Protein AF-A0A067PTK9-F1 (afdb_monomer)

Solvent-accessible surface area (backbone atoms only — not comparable to full-atom values): 19139 Å² total; per-residue (Å²): 139,88,78,86,78,80,85,88,83,82,84,90,83,80,91,74,81,80,81,74,82,75,72,89,73,78,84,74,80,74,91,62,83,74,78,79,79,78,82,75,83,72,85,72,77,49,74,68,55,53,51,54,49,50,50,50,51,52,52,53,47,53,51,51,53,52,50,50,52,52,50,51,53,51,53,51,51,52,50,50,51,51,53,50,50,54,47,52,59,71,35,50,54,89,90,54,69,59,74,62,28,54,48,51,22,50,50,50,16,50,50,42,39,60,70,23,64,86,48,59,72,68,54,43,65,48,46,25,59,52,40,32,54,54,33,36,47,68,57,36,48,64,36,42,48,43,48,49,52,51,51,50,55,48,26,56,73,78,38,47,77,56,40,55,54,48,52,54,51,51,54,54,50,49,51,50,54,49,50,50,52,50,51,50,52,51,47,57,54,46,50,60,54,48,54,52,53,51,51,52,48,52,28,70,75,65,72,48,65,58,59,68,76,70,65,73,67,92,72,72,87,82,64,86,81,77,62,73,69,56,55,56,55,52,52,52,58,51,58,69,72,39,60,67,56,56,55,47,53,54,48,52,53,51,51,54,51,50,50,54,48,50,54,49,52,52,52,52,49,53,50,49,54,52,48,53,52,51,48,49,53,50,48,54,53,50,50,53,55,50,53,50,52,50,49,54,51,49,55,51,52,51,52,52,54,52,53,50,50,52,52,53,52,52,53,54,50,53,52,52,51,51,54,54,53,52,58,63,71,76,110

Radius of gyration: 46.94 Å; Cα contacts (8 Å, |Δi|>4): 66; chains: 1; bounding box: 115×67×124 Å

Sequence (331 aa):
MNRLRMPRTVLAASALALASTHEPAKEKLLIYPLPEAQILVVDEPSELEKQIGDVRRKVTGAYLDAHASVQGVVSRWIGVEHAVESRIKSLLDPTEEITPGLLYTTIATLSTSIVTRSRGLPTRLILPPTAFLVSLSYFLPKTSSNVSDYYEELEDRFAPTFGEKRRIGVAHSAMAVDRVKDSLAGAREGFGKGVGNGVDWVQGLTGLKIREALGWSEGVLHQTEIRTKEVGSAVGKLLEKDENLAKAFARDVKRETVERLKVGKEDIRKMLQTDESLVAELVEGVGKETVERVKVGKEEVVKLAETDKELVGKNAEEFKETTKAEAKKLV

Mean predicted aligned error: 21.73 Å

Organism: NCBI:txid933084

InterPro domains:
  IPR019166 MICOS complex subunit MIC26/MIC27 [PF09769] (45-160)
  IPR033181 MICOS subunit Mic26, fungi [PTHR28268] (25-211)

Nearest PDB structures (foldseek):
  3g6b-assembly1_B  TM=2.378E-01  e=6.375E+00  Thermotoga maritima

Foldseek 3Di:
DDDDDDDDDDDDDDPPPPPPPDDDDDDDPDPDDDDPPPPDPDPDDDPVRVVVVVVVCVVVVVVVVVVVVVVVVVVVVVVVVVVVVVVLVVLADPVAPCPVLVVQLVVQLVVLLVVCVPPDPVSNVPRSVVSSLVSCCVRPVSSNVSVVVVVLVVCVVPPVVVSVVVVVVVVVVVVVVVVVVVVVVVVVVVVVVVVVVVLVVCCVVVVDPVCVVVVVPDDPPPPPPPPPVPVVVVVVVVCVPCVPVVVVVVVVVVVVVVVVVVVVVVVVVVVVVVVVVVVVV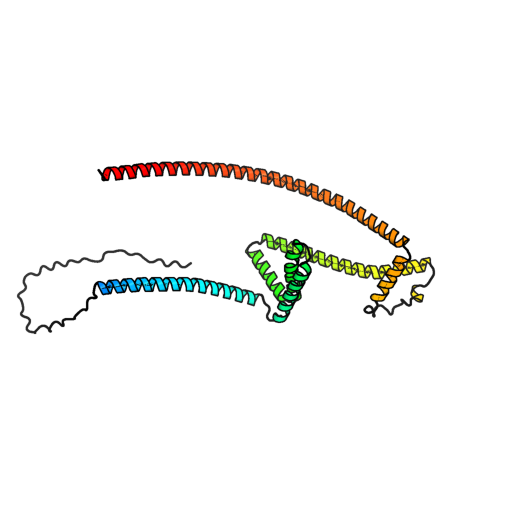VCVVVVVVVVVVVVVVVVVVVVVVVVVVVVVVVVVVVVVVVVVVVVVVVD

Secondary structure (DSSP, 8-state):
------------------------------SSPPPP-------PPPHHHHHHHHHHHHHHHHHHHHHHHHHHHHHHHHHHHHHHHHHHHHHS-TTS-HHHHHHHHHHHHHHHHHHHTTS-HHHHHHHHHHHHHHHHHHH-HHHHHHHHHHHHHHHHHH-HHHHHHHHHHHHHHHHHHHHHHHHHHHHHHHHHHHHHHHHHHHHHHH---HHHHTT-SSSTTS-TTS-HHHHHHHHHHHHTT-HHHHHHHHHHHHHHHHHHHHHHHHHHHHHHHHHHHHHHHHHHHHHHHHHHHHHHHHHHHHHHHHHHHHHHHHHHHHHHHHHHHHHHH--

Structure (mmCIF, N/CA/C/O backbone):
data_AF-A0A067PTK9-F1
#
_entry.id   AF-A0A067PTK9-F1
#
loop_
_atom_site.group_PDB
_atom_site.id
_atom_site.type_symbol
_atom_site.label_atom_id
_atom_site.label_alt_id
_atom_site.label_comp_id
_atom_site.label_asym_id
_atom_site.label_entity_id
_atom_site.label_seq_id
_atom_site.pdbx_PDB_ins_code
_atom_site.Cartn_x
_atom_site.Cartn_y
_atom_site.Cartn_z
_atom_site.occupancy
_atom_site.B_iso_or_equiv
_atom_site.auth_seq_id
_atom_site.auth_comp_id
_atom_site.auth_asym_id
_atom_site.auth_atom_id
_atom_site.pdbx_PDB_model_num
ATOM 1 N N . MET A 1 1 ? -27.835 -12.778 10.330 1.00 38.59 1 MET A N 1
ATOM 2 C CA . MET A 1 1 ? -28.873 -11.977 11.023 1.00 38.59 1 MET A CA 1
ATOM 3 C C . MET A 1 1 ? -29.834 -12.929 11.728 1.00 38.59 1 MET A C 1
ATOM 5 O O . MET A 1 1 ? -30.826 -13.321 11.135 1.00 38.59 1 MET A O 1
ATOM 9 N N . ASN A 1 2 ? -29.535 -13.325 12.969 1.00 37.12 2 ASN A N 1
ATOM 10 C CA . ASN A 1 2 ? -30.422 -14.165 13.783 1.00 37.12 2 ASN A CA 1
ATOM 11 C C . ASN A 1 2 ? -31.151 -13.268 14.787 1.00 37.12 2 ASN A C 1
ATOM 13 O O . ASN A 1 2 ? -30.538 -12.754 15.719 1.00 37.12 2 ASN A O 1
ATOM 17 N N . ARG A 1 3 ? -32.448 -13.035 14.565 1.00 44.38 3 ARG A N 1
ATOM 18 C CA . ARG A 1 3 ? -33.330 -12.338 15.509 1.00 44.38 3 ARG A CA 1
ATOM 19 C C . ARG A 1 3 ? -34.074 -13.391 16.331 1.00 44.38 3 ARG A C 1
ATOM 21 O O . ARG A 1 3 ? -34.996 -14.018 15.817 1.00 44.38 3 ARG A O 1
ATOM 28 N N . LEU A 1 4 ? -33.679 -13.574 17.592 1.00 49.84 4 LEU A N 1
ATOM 29 C CA . LEU A 1 4 ? -34.479 -14.315 18.569 1.00 49.84 4 LEU A CA 1
ATOM 30 C C . LEU A 1 4 ? -35.772 -13.529 18.839 1.00 49.84 4 LEU A C 1
ATOM 32 O O . LEU A 1 4 ? -35.745 -12.431 19.393 1.00 49.84 4 LEU A O 1
ATOM 36 N N . ARG A 1 5 ? -36.907 -14.095 18.424 1.00 50.88 5 ARG A N 1
ATOM 37 C CA . ARG A 1 5 ? -38.245 -13.671 18.843 1.00 50.88 5 ARG A CA 1
ATOM 38 C C . ARG A 1 5 ? -38.575 -14.365 20.166 1.00 50.88 5 ARG A C 1
ATOM 40 O O . ARG A 1 5 ? -38.723 -15.580 20.199 1.00 50.88 5 ARG A O 1
ATOM 47 N N . MET A 1 6 ? -38.703 -13.585 21.235 1.00 58.88 6 MET A N 1
ATOM 48 C CA . MET A 1 6 ? -39.369 -13.997 22.475 1.00 58.88 6 MET A CA 1
ATOM 49 C C . MET A 1 6 ? -40.880 -14.153 22.224 1.00 58.88 6 MET A C 1
ATOM 51 O O . MET A 1 6 ? -41.466 -13.253 21.611 1.00 58.88 6 MET A O 1
ATOM 55 N N . PRO A 1 7 ? -41.549 -15.204 22.727 1.00 56.94 7 PRO A N 1
ATOM 56 C CA . PRO A 1 7 ? -42.999 -15.210 22.836 1.00 56.94 7 PRO A CA 1
ATOM 57 C C . PRO A 1 7 ? -43.446 -14.491 24.115 1.00 56.94 7 PRO A C 1
ATOM 59 O O . PRO A 1 7 ? -43.101 -14.863 25.234 1.00 56.94 7 PRO A O 1
ATOM 62 N N . ARG A 1 8 ? -44.249 -13.443 23.919 1.00 49.06 8 ARG A N 1
ATOM 63 C CA . ARG A 1 8 ? -45.122 -12.854 24.934 1.00 49.06 8 ARG A CA 1
ATOM 64 C C . ARG A 1 8 ? -46.383 -13.710 25.014 1.00 49.06 8 ARG A C 1
ATOM 66 O O . ARG A 1 8 ? -47.187 -13.677 24.087 1.00 49.06 8 ARG A O 1
ATOM 73 N N . THR A 1 9 ? -46.582 -14.416 26.118 1.00 54.91 9 THR A N 1
ATOM 74 C CA . THR A 1 9 ? -47.906 -14.901 26.522 1.00 54.91 9 THR A CA 1
ATOM 75 C C . THR A 1 9 ? -48.220 -14.337 27.893 1.00 54.91 9 THR A C 1
ATOM 77 O O . THR A 1 9 ? -47.472 -14.496 28.854 1.00 54.91 9 THR A O 1
ATOM 80 N N . VAL A 1 10 ? -49.308 -13.583 27.903 1.00 47.53 10 VAL A N 1
ATOM 81 C CA . VAL A 1 10 ? -49.840 -12.757 28.973 1.00 47.53 10 VAL A CA 1
ATOM 82 C C . VAL A 1 10 ? -51.001 -13.522 29.612 1.00 47.53 10 VAL A C 1
ATOM 84 O O . VAL A 1 10 ? -51.875 -13.989 28.895 1.00 47.53 10 VAL A O 1
ATOM 87 N N . LEU A 1 11 ? -50.980 -13.557 30.947 1.00 44.72 11 LEU A N 1
ATOM 88 C CA . LEU A 1 11 ? -52.092 -13.637 31.905 1.00 44.72 11 LEU A CA 1
ATOM 89 C C . LEU A 1 11 ? -53.021 -14.864 31.989 1.00 44.72 11 LEU A C 1
ATOM 91 O O . LEU A 1 11 ? -53.483 -15.439 31.013 1.00 44.72 11 LEU A O 1
ATOM 95 N N . ALA A 1 12 ? -53.409 -15.057 33.256 1.00 43.88 12 ALA A N 1
ATOM 96 C CA . ALA A 1 12 ? -54.639 -15.651 33.769 1.00 43.88 12 ALA A CA 1
ATOM 97 C C . ALA A 1 12 ? -54.689 -17.183 33.871 1.00 43.88 12 ALA A C 1
ATOM 99 O O . ALA A 1 12 ? -55.272 -17.870 33.040 1.00 43.88 12 ALA A O 1
ATOM 100 N N . ALA A 1 13 ? -54.186 -17.697 34.997 1.00 39.47 13 ALA A N 1
ATOM 101 C CA . ALA A 1 13 ? -54.590 -18.993 35.526 1.00 39.47 13 ALA A CA 1
ATOM 102 C C . ALA A 1 13 ? -55.061 -18.844 36.986 1.00 39.47 13 ALA A C 1
ATOM 104 O O . ALA A 1 13 ? -54.282 -18.540 37.885 1.00 39.47 13 ALA A O 1
ATOM 105 N N . SER A 1 14 ? -56.370 -19.057 37.158 1.00 41.00 14 SER A N 1
ATOM 106 C CA . SER A 1 14 ? -57.063 -19.602 38.336 1.00 41.00 14 SER A CA 1
ATOM 107 C C . SER A 1 14 ? -56.934 -18.892 39.692 1.00 41.00 14 SER A C 1
ATOM 109 O O . SER A 1 14 ? -56.225 -19.347 40.586 1.00 41.00 14 SER A O 1
ATOM 111 N N . ALA A 1 15 ? -57.793 -17.892 39.908 1.00 42.25 15 ALA A N 1
ATOM 112 C CA . ALA A 1 15 ? -58.450 -17.718 41.202 1.00 42.25 15 ALA A CA 1
ATOM 113 C C . ALA A 1 15 ? -59.581 -18.760 41.306 1.00 42.25 15 ALA A C 1
ATOM 115 O O . ALA A 1 15 ? -60.692 -18.537 40.831 1.00 42.25 15 ALA A O 1
ATOM 116 N N . LEU A 1 16 ? -59.280 -19.929 41.874 1.00 43.25 16 LEU A N 1
ATOM 117 C CA . LEU A 1 16 ? -60.281 -20.920 42.272 1.00 43.25 16 LEU A CA 1
ATOM 118 C C . LEU A 1 16 ? -60.531 -20.733 43.769 1.00 43.25 16 LEU A C 1
ATOM 120 O O . LEU A 1 16 ? -59.882 -21.333 44.620 1.00 43.25 16 LEU A O 1
ATOM 124 N N . ALA A 1 17 ? -61.463 -19.832 44.071 1.00 42.31 17 ALA A N 1
ATOM 125 C CA . ALA A 1 17 ? -62.104 -19.754 45.369 1.00 42.31 17 ALA A CA 1
ATOM 126 C C . ALA A 1 17 ? -62.946 -21.026 45.557 1.00 42.31 17 ALA A C 1
ATOM 128 O O . ALA A 1 17 ? -64.097 -21.096 45.129 1.00 42.31 17 ALA A O 1
ATOM 129 N N . LEU A 1 18 ? -62.361 -22.056 46.169 1.00 45.28 18 LEU A N 1
ATOM 130 C CA . LEU A 1 18 ? -63.129 -23.149 46.752 1.00 45.28 18 LEU A CA 1
ATOM 131 C C . LEU A 1 18 ? -63.743 -22.630 48.051 1.00 45.28 18 LEU A C 1
ATOM 133 O O . LEU A 1 18 ? -63.149 -22.695 49.123 1.00 45.28 18 LEU A O 1
ATOM 137 N N . ALA A 1 19 ? -64.952 -22.087 47.927 1.00 41.41 19 ALA A N 1
ATOM 138 C CA . ALA A 1 19 ? -65.884 -21.964 49.031 1.00 41.41 19 ALA A CA 1
ATOM 139 C C . ALA A 1 19 ? -66.293 -23.381 49.467 1.00 41.41 19 ALA A C 1
ATOM 141 O O . ALA A 1 19 ? -67.302 -23.923 49.025 1.00 41.41 19 ALA A O 1
ATOM 142 N N . SER A 1 20 ? -65.479 -24.010 50.312 1.00 42.84 20 SER A N 1
ATOM 143 C CA . SER A 1 20 ? -65.913 -25.154 51.102 1.00 42.84 20 SER A CA 1
ATOM 144 C C . SER A 1 20 ? -66.744 -24.621 52.263 1.00 42.84 20 SER A C 1
ATOM 146 O O . SER A 1 20 ? -66.212 -24.174 53.279 1.00 42.84 20 SER A O 1
ATOM 148 N N . THR A 1 21 ? -68.061 -24.655 52.097 1.00 40.06 21 THR A N 1
ATOM 149 C CA . THR A 1 21 ? -69.021 -24.650 53.199 1.00 40.06 21 THR A CA 1
ATOM 150 C C . THR A 1 21 ? -68.717 -25.858 54.082 1.00 40.06 21 THR A C 1
ATOM 152 O O . THR A 1 21 ? -69.113 -26.981 53.771 1.00 40.06 21 THR A O 1
ATOM 155 N N . HIS A 1 22 ? -67.949 -25.648 55.148 1.00 42.22 22 HIS A N 1
ATOM 156 C CA . HIS A 1 22 ? -67.755 -26.656 56.176 1.00 42.22 22 HIS A CA 1
ATOM 157 C C . HIS A 1 22 ? -68.892 -26.502 57.190 1.00 42.22 22 HIS A C 1
ATOM 159 O O . HIS A 1 22 ? -68.880 -25.603 58.028 1.00 42.22 22 HIS A O 1
ATOM 165 N N . GLU A 1 23 ? -69.917 -27.345 57.059 1.00 40.66 23 GLU A N 1
ATOM 166 C CA . GLU A 1 23 ? -70.807 -27.656 58.178 1.00 40.66 23 GLU A CA 1
ATOM 167 C C . GLU A 1 23 ? -69.992 -28.247 59.347 1.00 40.66 23 GLU A C 1
ATOM 169 O O . GLU A 1 23 ? -68.973 -28.906 59.110 1.00 40.66 23 GLU A O 1
ATOM 174 N N . PRO A 1 24 ? -70.422 -28.039 60.606 1.00 47.03 24 PRO A N 1
ATOM 175 C CA . PRO A 1 24 ? -69.649 -28.392 61.791 1.00 47.03 24 PRO A CA 1
ATOM 176 C C . PRO A 1 24 ? -69.632 -29.912 62.001 1.00 47.03 24 PRO A C 1
ATOM 178 O O . PRO A 1 24 ? -70.470 -30.490 62.696 1.00 47.03 24 PRO A O 1
ATOM 181 N N . ALA A 1 25 ? -68.644 -30.581 61.412 1.00 49.91 25 ALA A N 1
ATOM 182 C CA . ALA A 1 25 ? -68.312 -31.951 61.763 1.00 49.91 25 ALA A CA 1
ATOM 183 C C . ALA A 1 25 ? -67.642 -31.953 63.147 1.00 49.91 25 ALA A C 1
ATOM 185 O O . ALA A 1 25 ? -66.566 -31.389 63.321 1.00 49.91 25 ALA A O 1
ATOM 186 N N . LYS A 1 26 ? -68.311 -32.575 64.126 1.00 50.47 26 LYS A N 1
ATOM 187 C CA . LYS A 1 26 ? -67.852 -32.807 65.507 1.00 50.47 26 LYS A CA 1
ATOM 188 C C . LYS A 1 26 ? -66.327 -32.946 65.615 1.00 50.47 26 LYS A C 1
ATOM 190 O O . LYS A 1 26 ? -65.755 -33.888 65.064 1.00 50.47 26 LYS A O 1
ATOM 195 N N . GLU A 1 27 ? -65.713 -32.052 66.387 1.00 59.03 27 GLU A N 1
ATOM 196 C CA . GLU A 1 27 ? -64.303 -32.085 66.776 1.00 59.03 27 GLU A CA 1
ATOM 197 C C . GLU A 1 27 ? -63.931 -33.462 67.347 1.00 59.03 27 GLU A C 1
ATOM 199 O O . GLU A 1 27 ? -64.264 -33.814 68.481 1.00 59.03 27 GLU A O 1
ATOM 204 N N . LYS A 1 28 ? -63.224 -34.272 66.554 1.00 58.25 28 LYS A N 1
ATOM 205 C CA . LYS A 1 28 ? -62.438 -35.382 67.092 1.00 58.25 28 LYS A CA 1
ATOM 206 C C . LYS A 1 28 ? -61.178 -34.780 67.701 1.00 58.25 28 LYS A C 1
ATOM 208 O O . LYS A 1 28 ? -60.309 -34.309 66.973 1.00 58.25 28 LYS A O 1
ATOM 213 N N . LEU A 1 29 ? -61.096 -34.814 69.029 1.00 64.69 29 LEU A N 1
ATOM 214 C CA . LEU A 1 29 ? -59.893 -34.473 69.784 1.00 64.69 29 LEU A CA 1
ATOM 215 C C . LEU A 1 29 ? -58.714 -35.301 69.247 1.00 64.69 29 LEU A C 1
ATOM 217 O O . LEU A 1 29 ? -58.766 -36.533 69.227 1.00 64.69 29 LEU A O 1
ATOM 221 N N . LEU A 1 30 ? -57.673 -34.623 68.769 1.00 68.12 30 LEU A N 1
ATOM 222 C CA . LEU A 1 30 ? -56.442 -35.260 68.311 1.00 68.12 30 LEU A CA 1
ATOM 223 C C . LEU A 1 30 ? -55.756 -35.909 69.529 1.00 68.12 30 LEU A C 1
ATOM 225 O O . LEU A 1 30 ? -55.422 -35.226 70.489 1.00 68.12 30 LEU A O 1
ATOM 229 N N . ILE A 1 31 ? -55.580 -37.237 69.505 1.00 64.75 31 ILE A N 1
ATOM 230 C CA . ILE A 1 31 ? -54.970 -38.027 70.601 1.00 64.75 31 ILE A CA 1
ATOM 231 C C . ILE A 1 31 ? -53.444 -37.828 70.660 1.00 64.75 31 ILE A C 1
ATOM 233 O O . ILE A 1 31 ? -52.813 -38.114 71.676 1.00 64.75 31 ILE A O 1
ATOM 237 N N . TYR A 1 32 ? -52.842 -37.324 69.584 1.00 74.44 32 TYR A N 1
ATOM 238 C CA . TYR A 1 32 ? -51.413 -37.055 69.531 1.00 74.44 32 TYR A CA 1
ATOM 239 C C . TYR A 1 32 ? -51.143 -35.570 69.762 1.00 74.44 32 TYR A C 1
ATOM 241 O O . TYR A 1 32 ? -51.801 -34.738 69.129 1.00 74.44 32 TYR A O 1
ATOM 249 N N . PRO A 1 33 ? -50.167 -35.224 70.620 1.00 67.25 33 PRO A N 1
ATOM 250 C CA . PRO A 1 33 ? -49.666 -33.863 70.668 1.00 67.25 33 PRO A CA 1
ATOM 251 C C . PRO A 1 33 ? -49.134 -33.505 69.277 1.00 67.25 33 PRO A C 1
ATOM 253 O O . PRO A 1 33 ? -48.381 -34.277 68.676 1.00 67.25 33 PRO A O 1
ATOM 256 N N . LEU A 1 34 ? -49.564 -32.361 68.740 1.00 72.94 34 LEU A N 1
ATOM 257 C CA . LEU A 1 34 ? -48.988 -31.847 67.502 1.00 72.94 34 LEU A CA 1
ATOM 258 C C . LEU A 1 34 ? -47.481 -31.630 67.721 1.00 72.94 34 LEU A C 1
ATOM 260 O O . LEU A 1 34 ? -47.105 -31.145 68.791 1.00 72.94 34 LEU A O 1
ATOM 264 N N . PRO A 1 35 ? -46.620 -31.977 66.745 1.00 75.12 35 PRO A N 1
ATOM 265 C CA . PRO A 1 35 ? -45.205 -31.636 66.807 1.00 75.12 35 PRO A CA 1
ATOM 266 C C . PRO A 1 35 ? -45.073 -30.136 67.073 1.00 75.12 35 PRO A C 1
ATOM 268 O O . PRO A 1 35 ? -45.740 -29.346 66.401 1.00 75.12 35 PRO A O 1
ATOM 271 N N . GLU A 1 36 ? -44.259 -29.750 68.058 1.00 70.94 36 GLU A N 1
ATOM 272 C CA . GLU A 1 36 ? -44.004 -28.340 68.357 1.00 70.94 36 GLU A CA 1
ATOM 273 C C . GLU A 1 36 ? -43.618 -27.626 67.060 1.00 70.94 36 GLU A C 1
ATOM 275 O O . GLU A 1 36 ? -42.701 -28.049 66.349 1.00 70.94 36 GLU A O 1
ATOM 280 N N . ALA A 1 37 ? -44.375 -26.584 66.711 1.00 68.56 37 ALA A N 1
ATOM 281 C CA . ALA A 1 37 ? -44.116 -25.805 65.516 1.00 68.56 37 ALA A CA 1
ATOM 282 C C . ALA A 1 37 ? -42.695 -25.240 65.622 1.00 68.56 37 ALA A C 1
ATOM 284 O O . ALA A 1 37 ? -42.429 -24.373 66.454 1.00 68.56 37 ALA A O 1
ATOM 285 N N . GLN A 1 38 ? -41.773 -25.756 64.807 1.00 65.12 38 GLN A N 1
ATOM 286 C CA . GLN A 1 38 ? -40.427 -25.208 64.710 1.00 65.12 38 GLN A CA 1
ATOM 287 C C . GLN A 1 38 ? -40.557 -23.776 64.193 1.00 65.12 38 GLN A C 1
ATOM 289 O O . GLN A 1 38 ? -40.907 -23.550 63.034 1.00 65.12 38 GLN A O 1
ATOM 294 N N . ILE A 1 39 ? -40.333 -22.807 65.080 1.00 63.66 39 ILE A N 1
ATOM 295 C CA . ILE A 1 3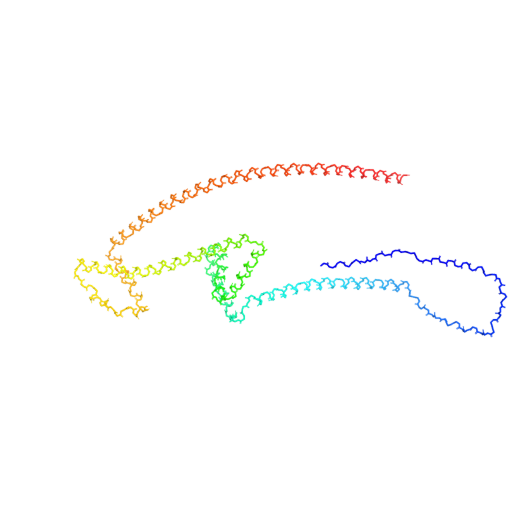9 ? -40.338 -21.386 64.744 1.00 63.66 39 ILE A CA 1
ATOM 296 C C . ILE A 1 39 ? -39.092 -21.139 63.896 1.00 63.66 39 ILE A C 1
ATOM 298 O O . ILE A 1 39 ? -37.983 -20.995 64.410 1.00 63.66 39 ILE A O 1
ATOM 302 N N . LEU A 1 40 ? -39.272 -21.158 62.579 1.00 74.25 40 LEU A N 1
ATOM 303 C CA . LEU A 1 40 ? -38.227 -20.833 61.623 1.00 74.25 40 LEU A CA 1
ATOM 304 C C . LEU A 1 40 ? -38.132 -19.307 61.574 1.00 74.25 40 LEU A C 1
ATOM 306 O O . LEU A 1 40 ? -38.996 -18.643 61.004 1.00 74.25 40 LEU A O 1
ATOM 310 N N . VAL A 1 41 ? -37.125 -18.754 62.251 1.00 74.50 41 VAL A N 1
ATOM 311 C CA . VAL A 1 41 ? -36.817 -17.322 62.199 1.00 74.50 41 VAL A CA 1
ATOM 312 C C . VAL A 1 41 ? -36.348 -17.022 60.781 1.00 74.50 41 VAL A C 1
ATOM 314 O O . VAL A 1 41 ? -35.232 -17.357 60.393 1.00 74.50 41 VAL A O 1
ATOM 317 N N . VAL A 1 42 ? -37.255 -16.478 59.977 1.00 74.00 42 VAL A N 1
ATOM 318 C CA . VAL A 1 42 ? -36.926 -15.939 58.663 1.00 74.00 42 VAL A CA 1
ATOM 319 C C . VAL A 1 42 ? -36.379 -14.545 58.916 1.00 74.00 42 VAL A C 1
ATOM 321 O O . VAL A 1 42 ? -37.135 -13.641 59.268 1.00 74.00 42 VAL A O 1
ATOM 324 N N . ASP A 1 43 ? -35.064 -14.387 58.780 1.00 77.44 43 ASP A N 1
ATOM 325 C CA . ASP A 1 43 ? -34.424 -13.075 58.785 1.00 77.44 43 ASP A CA 1
ATOM 326 C C . ASP A 1 43 ? -34.929 -12.299 57.562 1.00 77.44 43 ASP A C 1
ATOM 328 O O . ASP A 1 43 ? -34.445 -12.466 56.439 1.00 77.44 43 ASP A O 1
ATOM 332 N N . GLU A 1 44 ? -35.979 -11.497 57.753 1.00 79.50 44 GLU A N 1
ATOM 333 C CA . GLU A 1 44 ? -36.464 -10.609 56.708 1.00 79.50 44 GLU A CA 1
ATOM 334 C C . GLU A 1 44 ? -35.455 -9.471 56.521 1.00 79.50 44 GLU A C 1
ATOM 336 O O . GLU A 1 44 ? -35.139 -8.755 57.478 1.00 79.50 44 GLU A O 1
ATOM 341 N N . PRO A 1 45 ? -34.939 -9.272 55.297 1.00 75.25 45 PRO A N 1
ATOM 342 C CA . PRO A 1 45 ? -33.980 -8.216 55.046 1.00 75.25 45 PRO A CA 1
ATOM 343 C C . PRO A 1 45 ? -34.625 -6.861 55.320 1.00 75.25 45 PRO A C 1
ATOM 345 O O . PRO A 1 45 ? -35.712 -6.546 54.819 1.00 75.25 45 PRO A O 1
ATOM 348 N N . SER A 1 46 ? -33.906 -6.048 56.087 1.00 85.12 46 SER A N 1
ATOM 349 C CA . SER A 1 46 ? -34.266 -4.666 56.388 1.00 85.12 46 SER A CA 1
ATOM 350 C C . SER A 1 46 ? -34.490 -3.867 55.098 1.00 85.12 46 SER A C 1
ATOM 352 O O . SER A 1 46 ? -33.794 -4.053 54.098 1.00 85.12 46 SER A O 1
ATOM 354 N N . GLU A 1 47 ? -35.427 -2.916 55.114 1.00 86.88 47 GLU A N 1
ATOM 355 C CA . GLU A 1 47 ? -35.663 -2.006 53.982 1.00 86.88 47 GLU A CA 1
ATOM 356 C C . GLU A 1 47 ? -34.386 -1.257 53.560 1.00 86.88 47 GLU A C 1
ATOM 358 O O . GLU A 1 47 ? -34.158 -1.019 52.373 1.00 86.88 47 GLU A O 1
ATOM 363 N N . LEU A 1 48 ? -33.499 -0.957 54.515 1.00 87.56 48 LEU A N 1
ATOM 364 C CA . LEU A 1 48 ? -32.197 -0.350 54.237 1.00 87.56 48 LEU A CA 1
ATOM 365 C C . LEU A 1 48 ? -31.275 -1.310 53.470 1.00 87.56 48 LEU A C 1
ATOM 367 O O . LEU A 1 48 ? -30.569 -0.907 52.548 1.00 87.56 48 LEU A O 1
ATOM 371 N N . GLU A 1 49 ? -31.291 -2.589 53.833 1.00 89.12 49 GLU A N 1
ATOM 372 C CA . GLU A 1 49 ? -30.483 -3.622 53.190 1.00 89.12 49 GLU A CA 1
ATOM 373 C C . GLU A 1 49 ? -30.918 -3.839 51.736 1.00 89.12 49 GLU A C 1
ATOM 375 O O . GLU A 1 49 ? -30.072 -3.924 50.843 1.00 89.12 49 GLU A O 1
ATOM 380 N N . LYS A 1 50 ? -32.233 -3.816 51.473 1.00 90.75 50 LYS A N 1
ATOM 381 C CA . LYS A 1 50 ? -32.784 -3.854 50.109 1.00 90.75 50 LYS A CA 1
ATOM 382 C C . LYS A 1 50 ? -32.299 -2.661 49.283 1.00 90.75 50 LYS A C 1
ATOM 384 O O . LYS A 1 50 ? -31.801 -2.847 48.173 1.00 90.75 50 LYS A O 1
ATOM 389 N N . GLN A 1 51 ? -32.362 -1.452 49.845 1.00 92.62 51 GLN A N 1
ATOM 390 C CA . GLN A 1 51 ? -31.916 -0.232 49.164 1.00 92.62 51 GLN A CA 1
ATOM 391 C C . GLN A 1 51 ? -30.407 -0.238 48.877 1.00 92.62 51 GLN A C 1
ATOM 393 O O . GLN A 1 51 ? -29.994 0.082 47.761 1.00 92.62 51 GLN A O 1
ATOM 398 N N . ILE A 1 52 ? -29.576 -0.651 49.839 1.00 93.31 52 ILE A N 1
ATOM 399 C CA . ILE A 1 52 ? -28.124 -0.794 49.642 1.00 93.31 52 ILE A CA 1
ATOM 400 C C . ILE A 1 52 ? -27.833 -1.858 48.575 1.00 93.31 52 ILE A C 1
ATOM 402 O O . ILE A 1 52 ? -26.975 -1.653 47.712 1.00 93.31 52 ILE A O 1
ATOM 406 N N . GLY A 1 53 ? -28.572 -2.970 48.591 1.00 92.31 53 GLY A N 1
ATOM 407 C CA . GLY A 1 53 ? -28.489 -4.020 47.580 1.00 92.31 53 GLY A CA 1
ATOM 408 C C . GLY A 1 53 ? -28.796 -3.508 46.172 1.00 92.31 53 GLY A C 1
ATOM 409 O O . GLY A 1 53 ? -28.039 -3.784 45.238 1.00 92.31 53 GLY A O 1
ATOM 410 N N . ASP A 1 54 ? -29.851 -2.711 46.016 1.00 95.44 54 ASP A N 1
ATOM 411 C CA . ASP A 1 54 ? -30.247 -2.141 44.727 1.00 95.44 54 ASP A CA 1
ATOM 412 C C . ASP A 1 54 ? -29.255 -1.099 44.214 1.00 95.44 54 ASP A C 1
ATOM 414 O O . ASP A 1 54 ? -28.904 -1.110 43.029 1.00 95.44 54 ASP A O 1
ATOM 418 N N . VAL A 1 55 ? -28.746 -0.233 45.096 1.00 95.19 55 VAL A N 1
ATOM 419 C CA . VAL A 1 55 ? -27.694 0.729 44.742 1.00 95.19 55 VAL A CA 1
ATOM 420 C C . VAL A 1 55 ? -26.436 -0.008 44.298 1.00 95.19 55 VAL A C 1
ATOM 422 O O . VAL A 1 55 ? -25.909 0.279 43.223 1.00 95.19 55 VAL A O 1
ATOM 425 N N . ARG A 1 56 ? -25.987 -1.011 45.061 1.00 95.69 56 ARG A N 1
ATOM 426 C CA . ARG A 1 56 ? -24.815 -1.819 44.706 1.00 95.69 56 ARG A CA 1
ATOM 427 C C . ARG A 1 56 ? -24.992 -2.480 43.342 1.00 95.69 56 ARG A C 1
ATOM 429 O O . ARG A 1 56 ? -24.097 -2.379 42.512 1.00 95.69 56 ARG A O 1
ATOM 436 N N . ARG A 1 57 ? -26.144 -3.105 43.079 1.00 95.69 57 ARG A N 1
ATOM 437 C CA . ARG A 1 57 ? -26.435 -3.742 41.783 1.00 95.69 57 ARG A CA 1
ATOM 438 C C . ARG A 1 57 ? -26.418 -2.741 40.633 1.00 95.69 57 ARG A C 1
ATOM 440 O O . ARG A 1 57 ? -25.847 -3.054 39.597 1.00 95.69 57 ARG A O 1
ATOM 447 N N . LYS A 1 58 ? -26.989 -1.545 40.808 1.00 96.50 58 LYS A N 1
ATOM 448 C CA . LYS A 1 58 ? -26.970 -0.490 39.779 1.00 96.50 58 LYS A CA 1
ATOM 449 C C . LYS A 1 58 ? -25.556 0.013 39.502 1.00 96.50 58 LYS A C 1
ATOM 451 O O . LYS A 1 58 ? -25.190 0.155 38.343 1.00 96.50 58 LYS A O 1
ATOM 456 N N . VAL A 1 59 ? -24.756 0.239 40.545 1.00 96.19 59 VAL A N 1
ATOM 457 C CA . VAL A 1 59 ? -23.365 0.697 40.404 1.00 96.19 59 VAL A CA 1
ATOM 458 C C . VAL A 1 59 ? -22.498 -0.383 39.760 1.00 96.19 59 VAL A C 1
ATOM 460 O O . VAL A 1 59 ? -21.776 -0.102 38.808 1.00 96.19 59 VAL A O 1
ATOM 463 N N . THR A 1 60 ? -22.588 -1.629 40.233 1.00 96.31 60 THR A N 1
ATOM 464 C CA . THR A 1 60 ? -21.851 -2.753 39.642 1.00 96.31 60 THR A CA 1
ATOM 465 C C . THR A 1 60 ? -22.311 -3.024 38.211 1.00 96.31 60 THR A C 1
ATOM 467 O O . THR A 1 60 ? -21.466 -3.232 37.350 1.00 96.31 60 THR A O 1
ATOM 470 N N . GLY A 1 61 ? -23.615 -2.956 37.932 1.00 96.12 61 GLY A N 1
ATOM 471 C CA . GLY A 1 61 ? -24.164 -3.079 36.581 1.00 96.12 61 GLY A CA 1
ATOM 472 C C . GLY A 1 61 ? -23.614 -2.006 35.644 1.00 96.12 61 GLY A C 1
ATOM 473 O O . GLY A 1 61 ? -23.005 -2.339 34.637 1.00 96.12 61 GLY A O 1
ATOM 474 N N . ALA A 1 62 ? -23.702 -0.730 36.033 1.00 95.25 62 ALA A N 1
ATOM 475 C CA . ALA A 1 62 ? -23.175 0.379 35.238 1.00 95.25 62 ALA A CA 1
ATOM 476 C C . ALA A 1 62 ? -21.659 0.270 34.993 1.00 95.25 62 ALA A C 1
ATOM 478 O O . ALA A 1 62 ? -21.184 0.557 33.895 1.00 95.25 62 ALA A O 1
ATOM 479 N N . TYR A 1 63 ? -20.893 -0.172 35.995 1.00 97.00 63 TYR A N 1
ATOM 480 C CA . TYR A 1 63 ? -19.456 -0.408 35.850 1.00 97.00 63 TYR A CA 1
ATOM 481 C C . TYR A 1 63 ? -19.155 -1.545 34.863 1.00 97.00 63 TYR A C 1
ATOM 483 O O . TYR A 1 63 ? -18.302 -1.394 33.988 1.00 97.00 63 TYR A O 1
ATOM 491 N N . LEU A 1 64 ? -19.869 -2.669 34.977 1.00 96.69 64 LEU A N 1
ATOM 492 C CA . LEU A 1 64 ? -19.709 -3.808 34.076 1.00 96.69 64 LEU A CA 1
ATOM 493 C C . LEU A 1 64 ? -20.126 -3.462 32.642 1.00 96.69 64 LEU A C 1
ATOM 495 O O . LEU A 1 64 ? -19.423 -3.844 31.712 1.00 96.69 64 LEU A O 1
ATOM 499 N N . ASP A 1 65 ? -21.199 -2.693 32.455 1.00 96.06 65 ASP A N 1
ATOM 500 C CA . ASP A 1 65 ? -21.667 -2.244 31.139 1.00 96.06 65 ASP A CA 1
ATOM 501 C C . ASP A 1 65 ? -20.661 -1.295 30.470 1.00 96.06 65 ASP A C 1
ATOM 503 O O . ASP A 1 65 ? -20.374 -1.410 29.271 1.00 96.06 65 ASP A O 1
ATOM 507 N N . ALA A 1 66 ? -20.074 -0.377 31.245 1.00 95.56 66 ALA A N 1
ATOM 508 C CA . ALA A 1 66 ? -19.010 0.501 30.768 1.00 95.56 66 ALA A CA 1
ATOM 509 C C . ALA A 1 66 ? -17.763 -0.306 30.375 1.00 95.56 66 ALA A C 1
ATOM 511 O O . ALA A 1 66 ? -17.221 -0.120 29.282 1.00 95.56 66 ALA A O 1
ATOM 512 N N . HIS A 1 67 ? -17.347 -1.251 31.223 1.00 96.56 67 HIS A N 1
ATOM 513 C CA . HIS A 1 67 ? -16.226 -2.138 30.931 1.00 96.56 67 HIS A CA 1
ATOM 514 C C . HIS A 1 67 ? -16.487 -2.986 29.678 1.00 96.56 67 HIS A C 1
ATOM 516 O O . HIS A 1 67 ? -15.630 -3.070 28.800 1.00 96.56 67 HIS A O 1
ATOM 522 N N . ALA A 1 68 ? -17.686 -3.557 29.541 1.00 95.94 68 ALA A N 1
ATOM 523 C CA . ALA A 1 68 ? -18.086 -4.343 28.378 1.00 95.94 68 ALA A CA 1
ATOM 524 C C . ALA A 1 68 ? -18.103 -3.507 27.089 1.00 95.94 68 ALA A C 1
ATOM 526 O O . ALA A 1 68 ? -17.696 -3.995 26.036 1.00 95.94 68 ALA A O 1
ATOM 527 N N . SER A 1 69 ? -18.510 -2.237 27.165 1.00 95.38 69 SER A N 1
ATOM 528 C CA . SER A 1 69 ? -18.495 -1.319 26.021 1.00 95.38 69 SER A CA 1
ATOM 529 C C . SER A 1 69 ? -17.069 -1.022 25.551 1.00 95.38 69 SER A C 1
ATOM 531 O O . SER A 1 69 ? -16.781 -1.111 24.357 1.00 95.38 69 SER A O 1
ATOM 533 N N . VAL A 1 70 ? -16.155 -0.734 26.485 1.00 96.19 70 VAL A N 1
ATOM 534 C CA . VAL A 1 70 ? -14.732 -0.515 26.176 1.00 96.19 70 VAL A CA 1
ATOM 535 C C . VAL A 1 70 ? -14.106 -1.786 25.616 1.00 96.19 70 VAL A C 1
ATOM 537 O O . VAL A 1 70 ? -13.477 -1.749 24.559 1.00 96.19 70 VAL A O 1
ATOM 540 N N . GLN A 1 71 ? -14.333 -2.924 26.272 1.00 94.88 71 GLN A N 1
ATOM 541 C CA . GLN A 1 71 ? -13.831 -4.212 25.813 1.00 94.88 71 GLN A CA 1
ATOM 542 C C . GLN A 1 71 ? -14.375 -4.553 24.421 1.00 94.88 71 GLN A C 1
ATOM 544 O O . GLN A 1 71 ? -13.619 -5.022 23.581 1.00 94.88 71 GLN A O 1
ATOM 549 N N . GLY A 1 72 ? -15.636 -4.232 24.122 1.00 95.12 72 GLY A N 1
ATOM 550 C CA . GLY A 1 72 ? -16.221 -4.403 22.792 1.00 95.12 72 GLY A CA 1
ATOM 551 C C . GLY A 1 72 ? -15.544 -3.555 21.709 1.00 95.12 72 GLY A C 1
ATOM 552 O O . GLY A 1 72 ? -15.313 -4.047 20.602 1.00 95.12 72 GLY A O 1
ATOM 553 N N . VAL A 1 73 ? -15.182 -2.302 22.009 1.00 96.38 73 VAL A N 1
ATOM 554 C CA . VAL A 1 73 ? -14.421 -1.439 21.083 1.00 96.38 73 VAL A CA 1
ATOM 555 C C . VAL A 1 73 ? -13.010 -1.981 20.871 1.00 96.38 73 VAL A C 1
ATOM 557 O O . VAL A 1 73 ? -12.568 -2.095 19.729 1.00 96.38 73 VAL A O 1
ATOM 560 N N . VAL A 1 74 ? -12.329 -2.378 21.947 1.00 96.19 74 VAL A N 1
ATOM 561 C CA . VAL A 1 74 ? -10.984 -2.961 21.876 1.00 96.19 74 VAL A CA 1
ATOM 562 C C . VAL A 1 74 ? -11.004 -4.269 21.087 1.00 96.19 74 VAL A C 1
ATOM 564 O O . VAL A 1 74 ? -10.190 -4.451 20.191 1.00 96.19 74 VAL A O 1
ATOM 567 N N . SER A 1 75 ? -11.974 -5.152 21.325 1.00 95.25 75 SER A N 1
ATOM 568 C CA . SER A 1 75 ? -12.120 -6.396 20.563 1.00 95.25 75 SER A CA 1
ATOM 569 C C . SER A 1 75 ? -12.383 -6.145 19.077 1.00 95.25 75 SER A C 1
ATOM 571 O O . SER A 1 75 ? -11.852 -6.868 18.238 1.00 95.25 75 SER A O 1
ATOM 573 N N . ARG A 1 76 ? -13.155 -5.107 18.724 1.00 95.00 76 ARG A N 1
ATOM 574 C CA . ARG A 1 76 ? -13.327 -4.694 17.322 1.00 95.00 76 ARG A CA 1
ATOM 575 C C . ARG A 1 76 ? -12.018 -4.211 16.713 1.00 95.00 76 ARG A C 1
ATOM 577 O O . ARG A 1 76 ? -11.711 -4.596 15.591 1.00 95.00 76 ARG A O 1
ATOM 584 N N . TRP A 1 77 ? -11.259 -3.404 17.447 1.00 96.12 77 TRP A N 1
ATOM 585 C CA . TRP A 1 77 ? -9.964 -2.910 16.991 1.00 96.12 77 TRP A CA 1
ATOM 586 C C . TRP A 1 77 ? -8.965 -4.049 16.770 1.00 96.12 77 TRP A C 1
ATOM 588 O O . TRP A 1 77 ? -8.387 -4.149 15.694 1.00 96.12 77 TRP A O 1
ATOM 598 N N . ILE A 1 78 ? -8.855 -4.969 17.730 1.00 93.81 78 ILE A N 1
ATOM 599 C CA . ILE A 1 78 ? -8.018 -6.171 17.616 1.00 93.81 78 ILE A CA 1
ATOM 600 C C . ILE A 1 78 ? -8.456 -7.020 16.417 1.00 93.81 78 ILE A C 1
ATOM 602 O O . ILE A 1 78 ? -7.614 -7.542 15.692 1.00 93.81 78 ILE A O 1
ATOM 606 N N . GLY A 1 79 ? -9.764 -7.141 16.168 1.00 94.38 79 GLY A N 1
ATOM 607 C CA . GLY A 1 79 ? -10.282 -7.840 14.992 1.00 94.38 79 GLY A CA 1
ATOM 608 C C . GLY A 1 79 ? -9.865 -7.181 13.674 1.00 94.38 79 GLY A C 1
ATOM 609 O O . GLY A 1 79 ? -9.494 -7.882 12.735 1.00 94.38 79 GLY A O 1
ATOM 610 N N . VAL A 1 80 ? -9.880 -5.846 13.609 1.00 94.62 80 VAL A N 1
ATOM 611 C CA . VAL A 1 80 ? -9.370 -5.092 12.451 1.00 94.62 80 VAL A CA 1
ATOM 612 C C . VAL A 1 80 ? -7.867 -5.304 12.293 1.00 94.62 80 VAL A C 1
ATOM 614 O O . VAL A 1 80 ? -7.416 -5.568 11.184 1.00 94.62 80 VAL A O 1
ATOM 617 N N . GLU A 1 81 ? -7.100 -5.258 13.381 1.00 95.06 81 GLU A N 1
ATOM 618 C CA . GLU A 1 81 ? -5.656 -5.503 13.366 1.00 95.06 81 GLU A CA 1
ATOM 619 C C . GLU A 1 81 ? -5.326 -6.901 12.837 1.00 95.06 81 GLU A C 1
ATOM 621 O O . GLU A 1 81 ? -4.541 -7.021 11.904 1.00 95.06 81 GLU A O 1
ATOM 626 N N . HIS A 1 82 ? -5.997 -7.943 13.333 1.00 93.88 82 HIS A N 1
ATOM 627 C CA . HIS A 1 82 ? -5.797 -9.313 12.854 1.00 93.88 82 HIS A CA 1
ATOM 628 C C . HIS A 1 82 ? -6.206 -9.476 11.388 1.00 93.88 82 HIS A C 1
ATOM 630 O O . HIS A 1 82 ? -5.541 -10.189 10.636 1.00 93.88 82 HIS A O 1
ATOM 636 N N . ALA A 1 83 ? -7.286 -8.818 10.955 1.0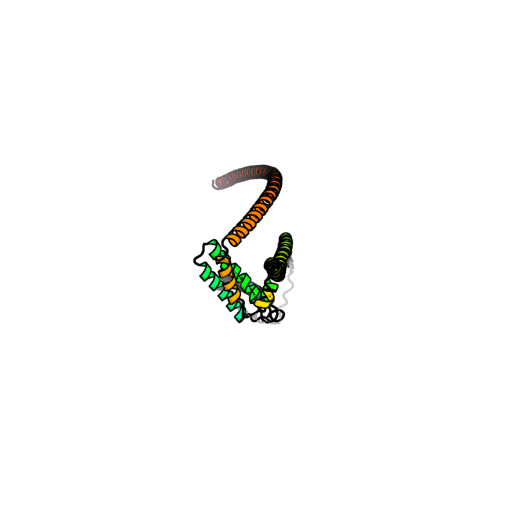0 90.81 83 ALA A N 1
ATOM 637 C CA . ALA A 1 83 ? -7.697 -8.837 9.556 1.00 90.81 83 ALA A CA 1
ATOM 638 C C . ALA A 1 83 ? -6.643 -8.173 8.657 1.00 90.81 83 ALA A C 1
ATOM 640 O O . ALA A 1 83 ? -6.306 -8.708 7.601 1.00 90.81 83 ALA A O 1
ATOM 641 N N . VAL A 1 84 ? -6.089 -7.039 9.092 1.00 90.69 84 VAL A N 1
ATOM 642 C CA . VAL A 1 84 ? -5.020 -6.329 8.382 1.00 90.69 84 VAL A CA 1
ATOM 643 C C . VAL A 1 84 ? -3.732 -7.147 8.382 1.00 90.69 84 VAL A C 1
ATOM 645 O O . VAL A 1 84 ? -3.137 -7.320 7.326 1.00 90.69 84 VAL A O 1
ATOM 648 N N . GLU A 1 85 ? -3.324 -7.710 9.516 1.00 91.31 85 GLU A N 1
ATOM 649 C CA . GLU A 1 85 ? -2.125 -8.540 9.635 1.00 91.31 85 GLU A CA 1
ATOM 650 C C . GLU A 1 85 ? -2.226 -9.783 8.750 1.00 91.31 85 GLU A C 1
ATOM 652 O O . GLU A 1 85 ? -1.317 -10.067 7.971 1.00 91.31 85 GLU A O 1
ATOM 657 N N . SER A 1 86 ? -3.356 -10.493 8.810 1.00 89.81 86 SER A N 1
ATOM 658 C CA . SER A 1 86 ? -3.616 -11.639 7.941 1.00 89.81 86 SER A CA 1
ATOM 659 C C . SER A 1 86 ? -3.575 -11.239 6.467 1.00 89.81 86 SER A C 1
ATOM 661 O O . SER A 1 86 ? -3.085 -12.015 5.647 1.00 89.81 86 SER A O 1
ATOM 663 N N . ARG A 1 87 ? -4.063 -10.042 6.115 1.00 87.88 87 ARG A N 1
ATOM 664 C CA . ARG A 1 87 ? -4.040 -9.553 4.732 1.00 87.88 87 ARG A CA 1
ATOM 665 C C . ARG A 1 87 ? -2.630 -9.180 4.287 1.00 87.88 87 ARG A C 1
ATOM 667 O O . ARG A 1 87 ? -2.212 -9.608 3.219 1.00 87.88 87 ARG A O 1
ATOM 674 N N . ILE A 1 88 ? -1.871 -8.462 5.110 1.00 86.81 88 ILE A N 1
ATOM 675 C CA . ILE A 1 88 ? -0.472 -8.111 4.828 1.00 86.81 88 ILE A CA 1
ATOM 676 C C . ILE A 1 88 ? 0.363 -9.383 4.669 1.00 86.81 88 ILE A C 1
ATOM 678 O O . ILE A 1 88 ? 1.088 -9.515 3.688 1.00 86.81 88 ILE A O 1
ATOM 682 N N . LYS A 1 89 ? 0.201 -10.357 5.571 1.00 85.94 89 LYS A N 1
ATOM 683 C CA . LYS A 1 89 ? 0.871 -11.661 5.477 1.00 85.94 89 LYS A CA 1
ATOM 684 C C . LYS A 1 89 ? 0.500 -12.431 4.214 1.00 85.94 89 LYS A C 1
ATOM 686 O O . LYS A 1 89 ? 1.341 -13.152 3.703 1.00 85.94 89 LYS A O 1
ATOM 691 N N . SER A 1 90 ? -0.727 -12.284 3.711 1.00 87.38 90 SER A N 1
ATOM 692 C CA . SER A 1 90 ? -1.126 -12.923 2.451 1.00 87.38 90 SER A CA 1
ATOM 693 C C . SER A 1 90 ? -0.552 -12.240 1.207 1.00 87.38 90 SER A C 1
ATOM 695 O O . SER A 1 90 ? -0.445 -12.878 0.168 1.00 87.38 90 SER A O 1
ATOM 697 N N . LEU A 1 91 ? -0.197 -10.953 1.300 1.00 86.56 91 LEU A N 1
ATOM 698 C CA . LEU A 1 91 ? 0.375 -10.190 0.187 1.00 86.56 91 LEU A CA 1
ATOM 699 C C . LEU A 1 91 ? 1.901 -10.333 0.111 1.00 86.56 91 LEU A C 1
ATOM 701 O O . LEU A 1 91 ? 2.463 -10.283 -0.982 1.00 86.56 91 LEU A O 1
ATOM 705 N N . LEU A 1 92 ? 2.571 -10.520 1.251 1.00 85.25 92 LEU A N 1
ATOM 706 C CA . LEU A 1 92 ? 4.012 -10.768 1.306 1.00 85.25 92 LEU A CA 1
ATOM 707 C C . LEU A 1 92 ? 4.334 -12.216 0.918 1.00 85.25 92 LEU A C 1
ATOM 709 O O . LEU A 1 92 ? 3.848 -13.156 1.544 1.00 85.25 92 LEU A O 1
ATOM 713 N N . ASP A 1 93 ? 5.215 -12.396 -0.067 1.00 83.50 93 ASP A N 1
ATOM 714 C CA . ASP A 1 93 ? 5.772 -13.712 -0.385 1.00 83.50 93 ASP A CA 1
ATOM 715 C C . ASP A 1 93 ? 6.941 -14.023 0.580 1.00 83.50 93 ASP A C 1
ATOM 717 O O . ASP A 1 93 ? 7.917 -13.268 0.612 1.00 83.50 93 ASP A O 1
ATOM 721 N N . PRO A 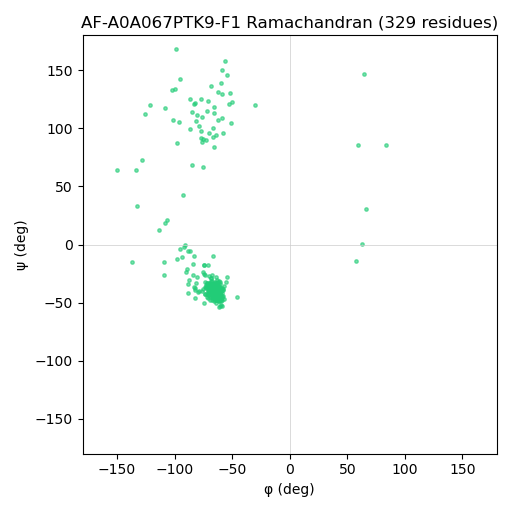1 94 ? 6.894 -15.122 1.363 1.00 79.12 94 PRO A N 1
ATOM 722 C CA . PRO A 1 94 ? 7.966 -15.488 2.295 1.00 79.12 94 PRO A CA 1
ATOM 723 C C . PRO A 1 94 ? 9.279 -15.889 1.606 1.00 79.12 94 PRO A C 1
ATOM 725 O O . PRO A 1 94 ? 10.291 -16.064 2.281 1.00 79.12 94 PRO A O 1
ATOM 728 N N . THR A 1 95 ? 9.274 -16.072 0.284 1.00 82.50 95 THR A N 1
ATOM 729 C CA . THR A 1 95 ? 10.474 -16.380 -0.503 1.00 82.50 95 THR A CA 1
ATOM 730 C C . THR A 1 95 ? 11.296 -15.141 -0.874 1.00 82.50 95 THR A C 1
ATOM 732 O O . THR A 1 95 ? 12.411 -15.297 -1.369 1.00 82.50 95 THR A O 1
ATOM 735 N N . GLU A 1 96 ? 10.782 -13.926 -0.641 1.00 84.75 96 GLU A N 1
ATOM 736 C CA . GLU A 1 96 ? 11.518 -12.673 -0.848 1.00 84.75 96 GLU A CA 1
ATOM 737 C C . GLU A 1 96 ? 12.172 -12.170 0.449 1.00 84.75 96 GLU A C 1
ATOM 739 O O . GLU A 1 96 ? 11.596 -12.229 1.537 1.00 84.75 96 GLU A O 1
ATOM 744 N N . GLU A 1 97 ? 13.380 -11.613 0.341 1.00 87.06 97 GLU A N 1
ATOM 745 C CA . GLU A 1 97 ? 14.078 -10.996 1.472 1.00 87.06 97 GLU A CA 1
ATOM 746 C C . GLU A 1 97 ? 13.482 -9.613 1.796 1.00 87.06 97 GLU A C 1
ATOM 748 O O . GLU A 1 97 ? 13.933 -8.568 1.320 1.00 87.06 97 GLU A O 1
ATOM 753 N N . ILE A 1 98 ? 12.453 -9.597 2.645 1.00 82.19 98 ILE A N 1
ATOM 754 C CA . ILE A 1 98 ? 11.721 -8.373 3.008 1.00 82.19 98 ILE A CA 1
ATOM 755 C C . ILE A 1 98 ? 12.608 -7.357 3.740 1.00 82.19 98 ILE A C 1
ATOM 757 O O . ILE A 1 98 ? 12.481 -6.150 3.531 1.00 82.19 98 ILE A O 1
ATOM 761 N N . THR A 1 99 ? 13.521 -7.826 4.592 1.00 87.44 99 THR A N 1
ATOM 762 C CA . THR A 1 99 ? 14.357 -6.971 5.446 1.00 87.44 99 THR A CA 1
ATOM 763 C C . THR A 1 99 ? 15.259 -6.027 4.641 1.00 87.44 99 THR A C 1
ATOM 765 O O . THR A 1 99 ? 15.180 -4.817 4.865 1.00 87.44 99 THR A O 1
ATOM 768 N N . PRO A 1 100 ? 16.084 -6.500 3.683 1.00 90.00 100 PRO A N 1
ATOM 769 C CA . PRO A 1 100 ? 16.848 -5.600 2.823 1.00 90.00 100 PRO A CA 1
ATOM 770 C C . PRO A 1 100 ? 15.963 -4.867 1.807 1.00 90.00 100 PRO A C 1
ATOM 772 O O . PRO A 1 100 ? 16.189 -3.682 1.567 1.00 90.00 100 PRO A O 1
ATOM 775 N N . GLY A 1 101 ? 14.924 -5.508 1.253 1.00 89.00 101 GLY A N 1
ATOM 776 C CA . GLY A 1 101 ? 14.040 -4.882 0.263 1.00 89.00 101 GLY A CA 1
ATOM 777 C C . GLY A 1 101 ? 13.323 -3.638 0.800 1.00 89.00 101 GLY A C 1
ATOM 778 O O . GLY A 1 101 ? 13.333 -2.577 0.169 1.00 89.00 101 GLY A O 1
ATOM 779 N N . LEU A 1 102 ? 12.771 -3.706 2.013 1.00 91.62 102 LEU A N 1
ATOM 780 C CA . LEU A 1 102 ? 12.130 -2.556 2.656 1.00 91.62 102 LEU A CA 1
ATOM 781 C C . LEU A 1 102 ? 13.145 -1.452 3.010 1.00 91.62 102 LEU A C 1
ATOM 783 O O . LEU A 1 102 ? 12.856 -0.260 2.900 1.00 91.62 102 LEU A O 1
ATOM 787 N N . LEU A 1 103 ? 14.368 -1.823 3.394 1.00 93.94 103 LEU A N 1
ATOM 788 C CA . LEU A 1 103 ? 15.431 -0.849 3.643 1.00 93.94 103 LEU A CA 1
ATOM 789 C C . LEU A 1 103 ? 15.832 -0.120 2.356 1.00 93.94 103 LEU A C 1
ATOM 791 O O . LEU A 1 103 ? 15.911 1.106 2.344 1.00 93.94 103 LEU A O 1
ATOM 795 N N . TYR A 1 104 ? 16.031 -0.830 1.246 1.00 94.38 104 TYR A N 1
ATOM 796 C CA . TYR A 1 104 ? 16.428 -0.193 -0.010 1.00 94.38 104 TYR A CA 1
ATOM 797 C C . TYR A 1 104 ? 15.323 0.678 -0.609 1.00 94.38 104 TYR A C 1
ATOM 799 O O . TYR A 1 104 ? 15.606 1.780 -1.081 1.00 94.38 104 TYR A O 1
ATOM 807 N N . THR A 1 105 ? 14.063 0.248 -0.526 1.00 94.62 105 THR A N 1
ATOM 808 C CA . THR A 1 105 ? 12.911 1.056 -0.967 1.00 94.62 105 THR A CA 1
ATOM 809 C C . THR A 1 105 ? 12.773 2.344 -0.158 1.00 94.62 105 THR A C 1
ATOM 811 O O . THR A 1 105 ? 12.625 3.434 -0.723 1.00 94.62 105 THR A O 1
ATOM 814 N N . THR A 1 106 ? 12.887 2.258 1.169 1.00 95.56 106 THR A N 1
ATOM 815 C CA . THR A 1 106 ? 12.812 3.432 2.048 1.00 95.56 106 THR A CA 1
ATOM 816 C C . THR A 1 106 ? 13.995 4.375 1.835 1.00 95.56 106 THR A C 1
ATOM 818 O O . THR A 1 106 ? 13.780 5.581 1.702 1.00 95.56 106 THR A O 1
ATOM 821 N N . ILE A 1 107 ? 15.224 3.860 1.696 1.00 96.12 107 ILE A N 1
ATOM 822 C CA . ILE A 1 107 ? 16.417 4.666 1.381 1.00 96.12 107 ILE A CA 1
ATOM 823 C C . ILE A 1 107 ? 16.276 5.348 0.016 1.00 96.12 107 ILE A C 1
ATOM 825 O O . ILE A 1 107 ? 16.570 6.539 -0.093 1.00 96.12 107 ILE A O 1
ATOM 829 N N . ALA A 1 108 ? 15.798 4.647 -1.016 1.00 95.56 108 ALA A N 1
ATOM 830 C CA . ALA A 1 108 ? 15.580 5.224 -2.344 1.00 95.56 108 ALA A CA 1
ATOM 831 C C . ALA A 1 108 ? 14.530 6.348 -2.306 1.00 95.56 108 ALA A C 1
ATOM 833 O O . ALA A 1 108 ? 14.726 7.423 -2.885 1.00 95.56 108 ALA A O 1
ATOM 834 N N . THR A 1 109 ? 13.447 6.137 -1.557 1.00 96.12 109 THR A N 1
ATOM 835 C CA . THR A 1 109 ? 12.369 7.118 -1.363 1.00 96.12 109 THR A CA 1
ATOM 836 C C . THR A 1 109 ? 12.860 8.351 -0.604 1.00 96.12 109 THR A C 1
ATOM 838 O O . THR A 1 109 ? 12.649 9.484 -1.046 1.00 96.12 109 THR A O 1
ATOM 841 N N . LEU A 1 110 ? 13.567 8.152 0.513 1.00 95.25 110 LEU A N 1
ATOM 842 C CA . LEU A 1 110 ? 14.148 9.224 1.324 1.00 95.25 110 LEU A CA 1
ATOM 843 C C . LEU A 1 110 ? 15.206 10.006 0.544 1.00 95.25 110 LEU A C 1
ATOM 845 O O . LEU A 1 110 ? 15.182 11.236 0.548 1.00 95.25 110 LEU A O 1
ATOM 849 N N . SER A 1 111 ? 16.079 9.316 -0.191 1.00 95.88 111 SER A N 1
ATOM 850 C CA . SER A 1 111 ? 17.075 9.955 -1.058 1.00 95.88 111 SER A CA 1
ATOM 851 C C . SER A 1 111 ? 16.397 10.806 -2.128 1.00 95.88 111 SER A C 1
ATOM 853 O O . SER A 1 111 ? 16.788 11.951 -2.350 1.00 95.88 111 SER A O 1
ATOM 855 N N . THR A 1 112 ? 15.315 10.305 -2.728 1.00 94.94 112 THR A N 1
ATOM 856 C CA . THR A 1 112 ? 14.519 11.069 -3.697 1.00 94.94 112 THR A CA 1
ATOM 857 C C . THR A 1 112 ? 13.864 12.294 -3.053 1.00 94.94 112 THR A C 1
ATOM 859 O O . THR A 1 112 ? 13.867 13.377 -3.640 1.00 94.94 112 THR A O 1
ATOM 862 N N . SER A 1 113 ? 13.354 12.171 -1.827 1.00 94.50 113 SER A N 1
ATOM 863 C CA . SER A 1 113 ? 12.800 13.293 -1.055 1.00 94.50 113 SER A CA 1
ATOM 864 C C . SER A 1 113 ? 13.846 14.377 -0.775 1.00 94.50 113 SER A C 1
ATOM 866 O O . SER A 1 113 ? 13.589 15.564 -0.977 1.00 94.50 113 SER A O 1
ATOM 868 N N . ILE A 1 114 ? 15.070 13.982 -0.411 1.00 93.94 114 ILE A N 1
ATOM 869 C CA . ILE A 1 114 ? 16.183 14.916 -0.199 1.00 93.94 114 ILE A CA 1
ATOM 870 C C . ILE A 1 114 ? 16.568 15.607 -1.514 1.00 93.94 114 ILE A C 1
ATOM 872 O O . ILE A 1 114 ? 16.694 16.830 -1.545 1.00 93.94 114 ILE A O 1
ATOM 876 N N . VAL A 1 115 ? 16.695 14.858 -2.613 1.00 93.62 115 VAL A N 1
ATOM 877 C CA . VAL A 1 115 ? 17.050 15.406 -3.936 1.00 93.62 115 VAL A CA 1
ATOM 878 C C . VAL A 1 115 ? 15.971 16.353 -4.470 1.00 93.62 115 VAL A C 1
ATOM 880 O O . VAL A 1 115 ? 16.270 17.330 -5.155 1.00 93.62 115 VAL A O 1
ATOM 883 N N . THR A 1 116 ? 14.705 16.096 -4.154 1.00 94.44 116 THR A N 1
ATOM 884 C CA . THR A 1 116 ? 13.570 16.916 -4.610 1.00 94.44 116 THR A CA 1
ATOM 885 C C . THR A 1 116 ? 13.256 18.078 -3.681 1.00 94.44 116 THR A C 1
ATOM 887 O O . THR A 1 116 ? 12.456 18.943 -4.038 1.00 94.44 116 THR A O 1
ATOM 890 N N . ARG A 1 117 ? 13.941 18.166 -2.533 1.00 88.25 117 ARG A N 1
ATOM 891 C CA . ARG A 1 117 ? 13.774 19.238 -1.546 1.00 88.25 117 ARG A CA 1
ATOM 892 C C . ARG A 1 117 ? 14.000 20.632 -2.131 1.00 88.25 117 ARG A C 1
ATOM 894 O O . ARG A 1 117 ? 13.327 21.566 -1.707 1.00 88.25 117 ARG A O 1
ATOM 901 N N . SER A 1 118 ? 14.941 20.776 -3.065 1.00 87.75 118 SER A N 1
ATOM 902 C CA 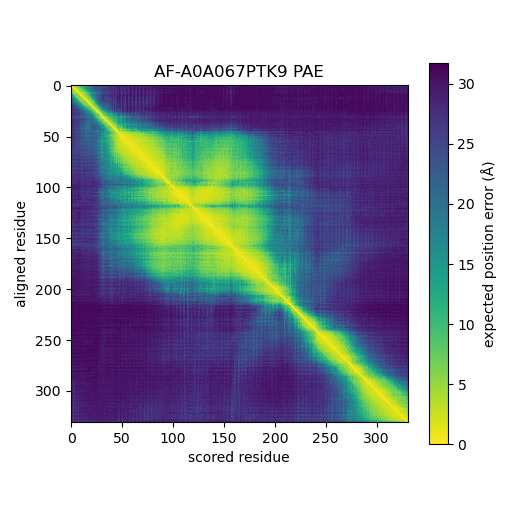. SER A 1 118 ? 15.295 22.054 -3.700 1.00 87.75 118 SER A CA 1
ATOM 903 C C . SER A 1 118 ? 14.512 22.350 -4.984 1.00 87.75 118 SER A C 1
ATOM 905 O O . SER A 1 118 ? 14.728 23.391 -5.602 1.00 87.75 118 SER A O 1
ATOM 907 N N . ARG A 1 119 ? 13.613 21.452 -5.406 1.00 88.00 119 ARG A N 1
ATOM 908 C CA . ARG A 1 119 ? 12.786 21.619 -6.608 1.00 88.00 119 ARG A CA 1
ATOM 909 C C . ARG A 1 119 ? 11.389 22.128 -6.237 1.00 88.00 119 ARG A C 1
ATOM 911 O O . ARG A 1 119 ? 11.013 22.164 -5.067 1.00 88.00 119 ARG A O 1
ATOM 918 N N . GLY A 1 120 ? 10.619 22.559 -7.236 1.00 89.12 120 GLY A N 1
ATOM 919 C CA . GLY A 1 120 ? 9.282 23.121 -7.027 1.00 89.12 120 GLY A CA 1
ATOM 920 C C . GLY A 1 120 ? 8.330 22.186 -6.263 1.00 89.12 120 GLY A C 1
ATOM 921 O O . GLY A 1 120 ? 8.489 20.961 -6.265 1.00 89.12 120 GLY A O 1
ATOM 922 N N . LEU A 1 121 ? 7.292 22.767 -5.652 1.00 90.62 121 LEU A N 1
ATOM 923 C CA . LEU A 1 121 ? 6.253 22.047 -4.901 1.00 90.62 121 LEU A CA 1
ATOM 924 C C . LEU A 1 121 ? 5.683 20.791 -5.596 1.00 90.62 121 LEU A C 1
ATOM 926 O O . LEU A 1 121 ? 5.611 19.764 -4.920 1.00 90.62 121 LEU A O 1
ATOM 930 N N . PRO A 1 122 ? 5.334 20.789 -6.903 1.00 91.06 122 PRO A N 1
ATOM 931 C CA . PRO A 1 122 ? 4.777 19.588 -7.530 1.00 91.06 122 PRO A CA 1
ATOM 932 C C . PRO A 1 122 ? 5.784 18.436 -7.548 1.00 91.06 122 PRO A C 1
ATOM 934 O O . PRO A 1 122 ? 5.459 17.315 -7.168 1.00 91.06 122 PRO A O 1
ATOM 937 N N . THR A 1 123 ? 7.043 18.712 -7.898 1.00 91.81 123 THR A N 1
ATOM 938 C CA . THR A 1 123 ? 8.089 17.682 -7.910 1.00 91.81 123 THR A CA 1
ATOM 939 C C . THR A 1 123 ? 8.387 17.140 -6.517 1.00 91.81 123 THR A C 1
ATOM 941 O O . THR A 1 123 ? 8.631 15.950 -6.374 1.00 91.81 123 THR A O 1
ATOM 944 N N . ARG A 1 124 ? 8.305 17.975 -5.478 1.00 89.50 124 ARG A N 1
ATOM 945 C CA . ARG A 1 124 ? 8.539 17.563 -4.089 1.00 89.50 124 ARG A CA 1
ATOM 946 C C . ARG A 1 124 ? 7.454 16.628 -3.548 1.00 89.50 124 ARG A C 1
ATOM 948 O O . ARG A 1 124 ? 7.755 15.789 -2.706 1.00 89.50 124 ARG A O 1
ATOM 955 N N . LEU A 1 125 ? 6.213 16.776 -4.006 1.00 92.06 125 LEU A N 1
ATOM 956 C CA . LEU A 1 125 ? 5.097 15.933 -3.569 1.00 92.06 125 LEU A CA 1
ATOM 957 C C . LEU A 1 125 ? 4.958 14.665 -4.411 1.00 92.06 125 LEU A C 1
ATOM 959 O O . LEU A 1 125 ? 4.590 13.627 -3.875 1.00 92.06 125 LEU A O 1
ATOM 963 N N . ILE A 1 126 ? 5.269 14.737 -5.707 1.00 94.94 126 ILE A N 1
ATOM 964 C CA . ILE A 1 126 ? 5.045 13.628 -6.641 1.00 94.94 126 ILE A CA 1
ATOM 965 C C . ILE A 1 126 ? 6.244 12.678 -6.687 1.00 94.94 126 ILE A C 1
ATOM 967 O O . ILE A 1 126 ? 6.051 11.463 -6.695 1.00 94.94 126 ILE A O 1
ATOM 971 N N . LEU A 1 127 ? 7.485 13.188 -6.690 1.00 94.88 127 LEU A N 1
ATOM 972 C CA . LEU A 1 127 ? 8.640 12.307 -6.879 1.00 94.88 127 LEU A CA 1
ATOM 973 C C . LEU A 1 127 ? 8.811 11.265 -5.765 1.00 94.88 127 LEU A C 1
ATOM 975 O O . LEU A 1 127 ? 9.026 10.109 -6.118 1.00 94.88 127 LEU A O 1
ATOM 979 N N . PRO A 1 128 ? 8.722 11.591 -4.460 1.00 93.62 128 PRO A N 1
ATOM 980 C CA . PRO A 1 128 ? 8.965 10.589 -3.425 1.00 93.62 128 PRO A CA 1
ATOM 981 C C . PRO A 1 128 ? 7.976 9.410 -3.483 1.00 93.62 128 PRO A C 1
ATOM 983 O O . PRO A 1 128 ? 8.448 8.276 -3.519 1.00 93.62 128 PRO A O 1
ATOM 986 N N . PRO A 1 129 ? 6.647 9.612 -3.611 1.00 95.06 129 PRO A N 1
ATOM 987 C CA . PRO A 1 129 ? 5.713 8.505 -3.828 1.00 95.06 129 PRO A CA 1
ATOM 988 C C . PRO A 1 129 ? 5.994 7.710 -5.108 1.00 95.06 129 PRO A C 1
ATOM 990 O O . PRO A 1 129 ? 5.933 6.484 -5.091 1.00 95.06 129 PRO A O 1
ATOM 993 N N . THR A 1 130 ? 6.349 8.372 -6.215 1.00 94.38 130 THR A N 1
ATOM 994 C CA . THR A 1 130 ? 6.680 7.640 -7.453 1.00 94.38 130 THR A CA 1
ATOM 995 C C . THR A 1 130 ? 7.948 6.802 -7.302 1.00 94.38 130 THR A C 1
ATOM 997 O O . THR A 1 130 ? 7.970 5.652 -7.726 1.00 94.38 130 THR A O 1
ATOM 1000 N N . ALA A 1 131 ? 8.980 7.327 -6.639 1.00 95.19 131 ALA A N 1
ATOM 1001 C CA . ALA A 1 131 ? 10.200 6.585 -6.349 1.00 95.19 131 ALA A CA 1
ATOM 1002 C C . ALA A 1 131 ? 9.947 5.429 -5.378 1.00 95.19 131 ALA A C 1
ATOM 1004 O O . ALA A 1 131 ? 10.550 4.371 -5.535 1.00 95.19 131 ALA A O 1
ATOM 1005 N N . PHE A 1 132 ? 9.026 5.591 -4.427 1.00 95.38 132 PHE A N 1
ATOM 1006 C CA . PHE A 1 132 ? 8.576 4.494 -3.577 1.00 95.38 132 PHE A CA 1
ATOM 1007 C C . PHE A 1 132 ? 7.969 3.364 -4.411 1.00 95.38 132 PHE A C 1
ATOM 1009 O O . PHE A 1 132 ? 8.437 2.238 -4.317 1.00 95.38 132 PHE A O 1
ATOM 1016 N N . LEU A 1 133 ? 7.011 3.660 -5.293 1.00 94.38 133 LEU A N 1
ATOM 1017 C CA . LEU A 1 133 ? 6.374 2.642 -6.137 1.00 94.38 133 LEU A CA 1
ATOM 1018 C C . LEU A 1 133 ? 7.366 1.961 -7.092 1.00 94.38 133 LEU A C 1
ATOM 1020 O O . LEU A 1 133 ? 7.365 0.739 -7.220 1.00 94.38 133 LEU A O 1
ATOM 1024 N N . VAL A 1 134 ? 8.253 2.738 -7.721 1.00 94.75 134 VAL A N 1
ATOM 1025 C CA . VAL A 1 134 ? 9.287 2.200 -8.619 1.00 94.75 134 VAL A CA 1
ATOM 1026 C C . VAL A 1 134 ? 10.280 1.328 -7.854 1.00 94.75 134 VAL A C 1
ATOM 1028 O O . VAL A 1 134 ? 10.603 0.229 -8.297 1.00 94.75 134 VAL A O 1
ATOM 1031 N N . SER A 1 135 ? 10.758 1.789 -6.696 1.00 94.38 135 SER A N 1
ATOM 1032 C CA . SER A 1 135 ? 11.687 1.006 -5.880 1.00 94.38 135 SER A CA 1
ATOM 1033 C C . SER A 1 135 ? 11.023 -0.251 -5.323 1.00 94.38 135 SER A C 1
ATOM 1035 O O . SER A 1 135 ? 11.670 -1.292 -5.279 1.00 94.38 135 SER A O 1
ATOM 1037 N N . LEU A 1 136 ? 9.740 -0.189 -4.954 1.00 93.56 136 LEU A N 1
ATOM 1038 C CA . LEU A 1 136 ? 8.977 -1.338 -4.473 1.00 93.56 136 LEU A CA 1
ATOM 1039 C C . LEU A 1 136 ? 8.878 -2.416 -5.554 1.00 93.56 136 LEU A C 1
ATOM 1041 O O . LEU A 1 136 ? 9.208 -3.566 -5.291 1.00 93.56 136 LEU A O 1
ATOM 1045 N N . SER A 1 137 ? 8.533 -2.029 -6.785 1.00 93.06 137 SER A N 1
ATOM 1046 C CA . SER A 1 137 ? 8.506 -2.950 -7.927 1.00 93.06 137 SER A CA 1
ATOM 1047 C C . SER A 1 137 ? 9.888 -3.511 -8.282 1.00 93.06 137 SER A C 1
ATOM 1049 O O . SER A 1 137 ? 9.963 -4.602 -8.840 1.00 93.06 137 SER A O 1
ATOM 1051 N N . TYR A 1 138 ? 10.969 -2.781 -7.992 1.00 93.75 138 TYR A N 1
ATOM 1052 C CA . TYR A 1 138 ? 12.336 -3.210 -8.292 1.00 93.75 138 TYR A CA 1
ATOM 1053 C C . TYR A 1 138 ? 12.910 -4.165 -7.235 1.00 93.75 138 TYR A C 1
ATOM 1055 O O . TYR A 1 138 ? 13.502 -5.181 -7.586 1.00 93.75 138 TYR A O 1
ATOM 1063 N N . PHE A 1 139 ? 12.753 -3.848 -5.947 1.00 93.00 139 PHE A N 1
ATOM 1064 C CA . PHE A 1 139 ? 13.333 -4.627 -4.847 1.00 93.00 139 PHE A CA 1
ATOM 1065 C C . PHE A 1 139 ? 12.417 -5.742 -4.329 1.00 93.00 139 PHE A C 1
ATOM 1067 O O . PHE A 1 139 ? 12.917 -6.687 -3.728 1.00 93.00 139 PHE A O 1
ATOM 1074 N N . LEU A 1 140 ? 11.101 -5.630 -4.531 1.00 93.00 140 LEU A N 1
ATOM 1075 C CA . LEU A 1 140 ? 10.093 -6.586 -4.059 1.00 93.00 140 LEU A CA 1
ATOM 1076 C C . LEU A 1 140 ? 9.097 -6.919 -5.190 1.00 93.00 140 LEU A C 1
ATOM 1078 O O . LEU A 1 140 ? 7.915 -6.564 -5.107 1.00 93.00 140 LEU A O 1
ATOM 1082 N N . PRO A 1 141 ? 9.561 -7.550 -6.287 1.00 91.94 141 PRO A N 1
ATOM 1083 C CA . PRO A 1 141 ? 8.756 -7.749 -7.488 1.00 91.94 141 PRO A CA 1
ATOM 1084 C C . PRO A 1 141 ? 7.527 -8.637 -7.257 1.00 91.94 141 PRO A C 1
ATOM 1086 O O . PRO A 1 141 ? 6.453 -8.317 -7.769 1.00 91.94 141 PRO A O 1
ATOM 1089 N N . LYS A 1 142 ? 7.630 -9.718 -6.472 1.00 91.44 142 LYS A N 1
ATOM 1090 C CA . LYS A 1 142 ? 6.483 -10.601 -6.211 1.00 91.44 142 LYS A CA 1
ATOM 1091 C C . LYS A 1 142 ? 5.488 -9.958 -5.265 1.00 91.44 142 LYS A C 1
ATOM 1093 O O . LYS A 1 142 ? 4.293 -9.989 -5.536 1.00 91.44 142 LYS A O 1
ATOM 1098 N N . THR A 1 143 ? 5.967 -9.309 -4.204 1.00 91.69 143 THR A N 1
ATOM 1099 C CA . THR A 1 143 ? 5.091 -8.541 -3.308 1.00 91.69 143 THR A CA 1
ATOM 1100 C C . THR A 1 143 ? 4.355 -7.442 -4.081 1.00 91.69 143 THR A C 1
ATOM 1102 O O . THR A 1 143 ? 3.154 -7.254 -3.900 1.00 91.69 143 THR A O 1
ATOM 1105 N N . SER A 1 144 ? 5.041 -6.750 -4.996 1.00 90.81 144 SER A N 1
ATOM 1106 C CA . SER A 1 144 ? 4.417 -5.752 -5.869 1.00 90.81 144 SER A CA 1
ATOM 1107 C C . SER A 1 144 ? 3.353 -6.363 -6.789 1.00 90.81 144 SER A C 1
ATOM 1109 O O . SER A 1 144 ? 2.307 -5.743 -6.960 1.00 90.81 144 SER A O 1
ATOM 1111 N N . SER A 1 145 ? 3.590 -7.559 -7.346 1.00 91.25 145 SER A N 1
ATOM 1112 C CA . SER A 1 145 ? 2.606 -8.282 -8.169 1.00 91.25 145 SER A CA 1
ATOM 1113 C C . SER A 1 145 ? 1.382 -8.704 -7.353 1.00 91.25 145 SER A C 1
ATOM 1115 O O . SER A 1 145 ? 0.254 -8.446 -7.751 1.00 91.25 145 SER A O 1
ATOM 1117 N N . ASN A 1 146 ? 1.579 -9.269 -6.161 1.00 92.69 146 ASN A N 1
ATOM 1118 C CA . ASN A 1 146 ? 0.474 -9.677 -5.289 1.00 92.69 146 ASN A CA 1
ATOM 1119 C C . ASN A 1 146 ? -0.392 -8.479 -4.876 1.00 92.69 146 ASN A C 1
ATOM 1121 O O . ASN A 1 146 ? -1.617 -8.570 -4.798 1.00 92.69 146 ASN A O 1
ATOM 1125 N N . VAL A 1 147 ? 0.246 -7.334 -4.607 1.00 91.44 147 VAL A N 1
ATOM 1126 C CA . VAL A 1 147 ? -0.460 -6.087 -4.307 1.00 91.44 147 VAL A CA 1
ATOM 1127 C C . VAL A 1 147 ? -1.228 -5.598 -5.532 1.00 91.44 147 VAL A C 1
ATOM 1129 O O . VAL A 1 147 ? -2.386 -5.218 -5.372 1.00 91.44 147 VAL A O 1
ATOM 1132 N N . SER A 1 148 ? -0.640 -5.617 -6.736 1.00 89.81 148 SER A N 1
ATOM 1133 C CA . SER A 1 148 ? -1.371 -5.225 -7.946 1.00 89.81 148 SER A CA 1
ATOM 1134 C C . SER A 1 148 ? -2.567 -6.130 -8.202 1.00 89.81 148 SER A C 1
ATOM 1136 O O . SER A 1 148 ? -3.651 -5.601 -8.418 1.00 89.81 148 SER A O 1
ATOM 1138 N N . ASP A 1 149 ? -2.406 -7.447 -8.073 1.00 91.62 149 ASP A N 1
ATOM 1139 C CA . ASP A 1 149 ? -3.471 -8.438 -8.269 1.00 91.62 149 ASP A CA 1
ATOM 1140 C C . ASP A 1 149 ? -4.629 -8.203 -7.294 1.00 91.62 149 ASP A C 1
ATOM 1142 O O . ASP A 1 149 ? -5.801 -8.240 -7.668 1.00 91.62 149 ASP A O 1
ATOM 1146 N N . TYR A 1 150 ? -4.310 -7.866 -6.042 1.00 91.38 150 TYR A N 1
ATOM 1147 C CA . TYR A 1 150 ? -5.317 -7.492 -5.055 1.00 91.38 150 TYR A CA 1
ATOM 1148 C C . TYR A 1 150 ? -6.034 -6.180 -5.402 1.00 91.38 150 TYR A C 1
ATOM 1150 O O . TYR A 1 150 ? -7.244 -6.070 -5.196 1.00 91.38 150 TYR A O 1
ATOM 1158 N N . TYR A 1 151 ? -5.318 -5.182 -5.928 1.00 90.25 151 TYR A N 1
ATOM 1159 C CA . TYR A 1 151 ? -5.957 -3.968 -6.438 1.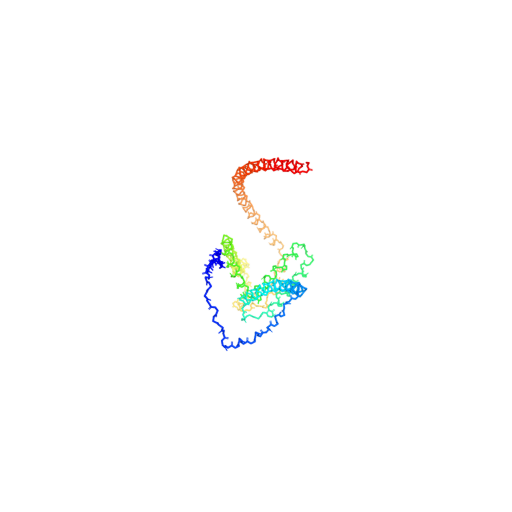00 90.25 151 TYR A CA 1
ATOM 1160 C C . TYR A 1 151 ? -6.895 -4.283 -7.607 1.00 90.25 151 TYR A C 1
ATOM 1162 O O . TYR A 1 151 ? -7.981 -3.710 -7.654 1.00 90.25 151 TYR A O 1
ATOM 1170 N N . GLU A 1 152 ? -6.533 -5.214 -8.495 1.00 90.81 152 GLU A N 1
ATOM 1171 C CA . GLU A 1 152 ? -7.413 -5.650 -9.588 1.00 90.81 152 GLU A CA 1
ATOM 1172 C C . GLU A 1 152 ? -8.673 -6.336 -9.043 1.00 90.81 152 GLU A C 1
ATOM 1174 O O . GLU A 1 152 ? -9.779 -5.975 -9.436 1.00 90.81 152 GLU A O 1
ATOM 1179 N N . GLU A 1 153 ? -8.535 -7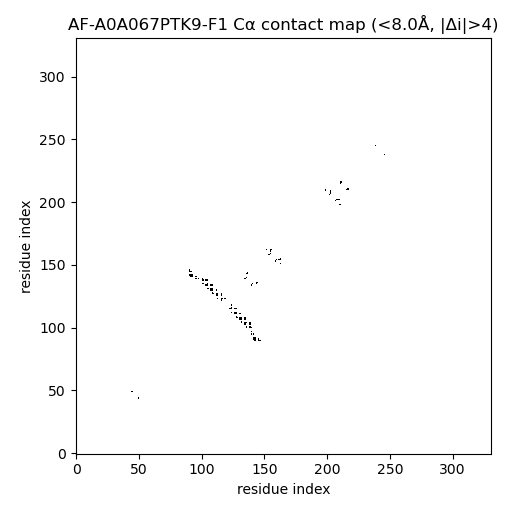.235 -8.060 1.00 91.19 153 GLU A N 1
ATOM 1180 C CA . GLU A 1 153 ? -9.675 -7.879 -7.385 1.00 91.19 153 GLU A CA 1
ATOM 1181 C C . GLU A 1 153 ? -10.615 -6.837 -6.746 1.00 91.19 153 GLU A C 1
ATOM 1183 O O . GLU A 1 153 ? -11.843 -6.968 -6.782 1.00 91.19 153 GLU A O 1
ATOM 1188 N N . LEU A 1 154 ? -10.046 -5.778 -6.159 1.00 91.38 154 LEU A N 1
ATOM 1189 C CA . LEU A 1 154 ? -10.816 -4.683 -5.571 1.00 91.38 154 LEU A CA 1
ATOM 1190 C C . LEU A 1 154 ? -11.558 -3.870 -6.633 1.00 91.38 154 LEU A C 1
ATOM 1192 O O . LEU A 1 154 ? -12.731 -3.536 -6.448 1.00 91.38 154 LEU A O 1
ATOM 1196 N N . GLU A 1 155 ? -10.875 -3.533 -7.723 1.00 93.00 155 GLU A N 1
ATOM 1197 C CA . GLU A 1 155 ? -11.458 -2.806 -8.845 1.00 93.00 155 GLU A CA 1
ATOM 1198 C C . GLU A 1 155 ? -12.601 -3.601 -9.472 1.00 93.00 155 GLU A C 1
ATOM 1200 O O . GLU A 1 155 ? -13.684 -3.050 -9.652 1.00 93.00 155 GLU A O 1
ATOM 1205 N N . ASP A 1 156 ? -12.427 -4.900 -9.701 1.00 92.44 156 ASP A N 1
ATOM 1206 C CA . ASP A 1 156 ? -13.472 -5.759 -10.259 1.00 92.44 156 ASP A CA 1
ATOM 1207 C C . ASP A 1 156 ? -14.697 -5.845 -9.338 1.00 92.44 156 ASP A C 1
ATOM 1209 O O . ASP A 1 156 ? -15.841 -5.883 -9.801 1.00 92.44 156 ASP A O 1
ATOM 1213 N N . ARG A 1 157 ? -14.480 -5.823 -8.017 1.00 92.44 157 ARG A N 1
ATOM 1214 C CA . ARG A 1 157 ? -15.561 -5.914 -7.030 1.00 92.44 157 ARG A CA 1
ATOM 1215 C C . ARG A 1 157 ? -16.349 -4.618 -6.862 1.00 92.44 157 ARG A C 1
ATOM 1217 O O . ARG A 1 157 ? -17.563 -4.677 -6.668 1.00 92.44 157 ARG A O 1
ATOM 1224 N N . PHE A 1 158 ? -15.673 -3.470 -6.861 1.00 92.62 158 PHE A N 1
ATOM 1225 C CA . PHE A 1 158 ? -16.285 -2.185 -6.504 1.00 92.62 158 PHE A CA 1
ATOM 1226 C C . PHE A 1 158 ? -16.468 -1.229 -7.690 1.00 92.62 158 PHE A C 1
ATOM 1228 O O . PHE A 1 158 ? -17.363 -0.386 -7.646 1.00 92.62 158 PHE A O 1
ATOM 1235 N N . ALA A 1 159 ? -15.652 -1.337 -8.739 1.00 92.00 159 ALA A N 1
ATOM 1236 C CA . ALA A 1 159 ? -15.637 -0.423 -9.882 1.00 92.00 159 ALA A CA 1
ATOM 1237 C C . ALA A 1 159 ? -15.206 -1.123 -11.197 1.00 92.00 159 ALA A C 1
ATOM 1239 O O . ALA A 1 159 ? -14.195 -0.741 -11.798 1.00 92.00 159 ALA A O 1
ATOM 1240 N N . PRO A 1 160 ? -15.984 -2.100 -11.706 1.00 89.56 160 PRO A N 1
ATOM 1241 C CA . PRO A 1 160 ? -15.572 -2.933 -12.843 1.00 89.56 160 PRO A CA 1
ATOM 1242 C C . PRO A 1 160 ? -15.324 -2.132 -14.133 1.00 89.56 160 PRO A C 1
ATOM 1244 O O . PRO A 1 160 ? -14.435 -2.450 -14.920 1.00 89.56 160 PRO A O 1
ATOM 1247 N N . THR A 1 161 ? -16.053 -1.029 -14.336 1.00 88.25 161 THR A N 1
ATOM 1248 C CA . THR A 1 161 ? -15.869 -0.139 -15.497 1.00 88.25 161 THR A CA 1
ATOM 1249 C C . THR A 1 161 ? -14.535 0.611 -15.475 1.00 88.25 161 THR A C 1
ATOM 1251 O O . THR A 1 161 ? -14.029 1.006 -16.526 1.00 88.25 161 THR A O 1
ATOM 1254 N N . PHE A 1 162 ? -13.960 0.832 -14.290 1.00 89.56 162 PHE A N 1
ATOM 1255 C CA . PHE A 1 162 ? -12.643 1.443 -14.140 1.00 89.56 162 PHE A CA 1
ATOM 1256 C C . PHE A 1 162 ? -11.532 0.417 -14.389 1.00 89.56 162 PHE A C 1
ATOM 1258 O O . PHE A 1 162 ? -10.576 0.728 -15.104 1.00 89.56 162 PHE A O 1
ATOM 1265 N N . GLY A 1 163 ? -11.705 -0.812 -13.890 1.00 88.06 163 GLY A N 1
ATOM 1266 C CA . GLY A 1 163 ? -10.768 -1.918 -14.105 1.00 88.06 163 GLY A CA 1
ATOM 1267 C C . GLY A 1 163 ? -10.547 -2.225 -15.589 1.00 88.06 163 GLY A C 1
ATOM 1268 O O . GLY A 1 163 ? -9.406 -2.314 -16.047 1.00 88.06 163 GLY A O 1
ATOM 1269 N N . GLU A 1 164 ? -11.619 -2.272 -16.388 1.00 89.06 164 GLU A N 1
ATOM 1270 C CA . GLU A 1 164 ? -11.515 -2.507 -17.837 1.00 89.06 164 GLU A CA 1
ATOM 1271 C C . GLU A 1 164 ? -10.702 -1.409 -18.547 1.00 89.06 164 GLU A C 1
ATOM 1273 O O . GLU A 1 164 ? -9.781 -1.700 -19.317 1.00 89.06 164 GLU A O 1
ATOM 1278 N N . LYS A 1 165 ? -10.965 -0.134 -18.229 1.00 91.31 165 LYS A N 1
ATOM 1279 C CA . LYS A 1 165 ? -10.222 1.002 -18.797 1.00 91.31 165 LYS A CA 1
ATOM 1280 C C . LYS A 1 165 ? -8.753 0.994 -18.385 1.00 91.31 165 LYS A C 1
ATOM 1282 O O . LYS A 1 165 ? -7.892 1.272 -19.222 1.00 91.31 165 LYS A O 1
ATOM 1287 N N . ARG A 1 166 ? -8.449 0.662 -17.124 1.00 91.50 166 ARG A N 1
ATOM 1288 C CA . ARG A 1 166 ? -7.064 0.539 -16.652 1.00 91.50 166 ARG A CA 1
ATOM 1289 C C . ARG A 1 166 ? -6.342 -0.577 -17.397 1.00 91.50 166 ARG A C 1
ATOM 1291 O O . ARG A 1 166 ? -5.251 -0.327 -17.896 1.00 91.50 166 ARG A O 1
ATOM 1298 N N . ARG A 1 167 ? -6.948 -1.760 -17.546 1.00 88.62 167 ARG A N 1
ATOM 1299 C CA . ARG A 1 167 ? -6.353 -2.893 -18.281 1.00 88.62 167 ARG A CA 1
ATOM 1300 C C . ARG A 1 167 ? -6.044 -2.543 -19.734 1.00 88.62 167 ARG A C 1
ATOM 1302 O O . ARG A 1 167 ? -4.947 -2.834 -20.204 1.00 88.62 167 ARG A O 1
ATOM 1309 N N . ILE A 1 168 ? -6.966 -1.865 -20.419 1.00 90.19 168 ILE A N 1
ATOM 1310 C CA . ILE A 1 168 ? -6.740 -1.359 -21.782 1.00 90.19 168 ILE A CA 1
ATOM 1311 C C . ILE A 1 168 ? -5.566 -0.368 -21.790 1.00 90.19 168 ILE A C 1
ATOM 1313 O O . ILE A 1 168 ? -4.645 -0.499 -22.595 1.00 90.19 168 ILE A O 1
ATOM 1317 N N . GLY A 1 169 ? -5.547 0.585 -20.855 1.00 91.06 169 GLY A N 1
ATOM 1318 C CA . GLY A 1 169 ? -4.462 1.559 -20.726 1.00 91.06 169 GLY A CA 1
ATOM 1319 C C . GLY A 1 169 ? -3.095 0.923 -20.452 1.00 91.06 169 GLY A C 1
ATOM 1320 O O . GLY A 1 169 ? -2.106 1.304 -21.076 1.00 91.06 169 GLY A O 1
ATOM 1321 N N . VAL A 1 170 ? -3.038 -0.074 -19.565 1.00 90.19 170 VAL A N 1
ATOM 1322 C CA . VAL A 1 170 ? -1.823 -0.835 -19.237 1.00 90.19 170 VAL A CA 1
ATOM 1323 C C . VAL A 1 170 ? -1.350 -1.654 -20.439 1.00 90.19 170 VAL A C 1
ATOM 1325 O O . VAL A 1 170 ? -0.161 -1.662 -20.742 1.00 90.19 170 VAL A O 1
ATOM 1328 N N . ALA A 1 171 ? -2.259 -2.288 -21.183 1.00 91.19 171 ALA A N 1
ATOM 1329 C CA . ALA A 1 171 ? -1.898 -3.020 -22.394 1.00 91.19 171 ALA A CA 1
ATOM 1330 C C . ALA A 1 171 ? -1.310 -2.089 -23.469 1.00 91.19 171 ALA A C 1
ATOM 1332 O O . ALA A 1 171 ? -0.279 -2.397 -24.069 1.00 91.19 171 ALA A O 1
ATOM 1333 N N . HIS A 1 172 ? -1.915 -0.919 -23.690 1.00 92.44 172 HIS A N 1
ATOM 1334 C CA . HIS A 1 172 ? -1.395 0.056 -24.650 1.00 92.44 172 HIS A CA 1
ATOM 1335 C C . HIS A 1 172 ? -0.069 0.683 -24.210 1.00 92.44 172 HIS A C 1
ATOM 1337 O O . HIS A 1 172 ? 0.788 0.938 -25.061 1.00 92.44 172 HIS A O 1
ATOM 1343 N N . SER A 1 173 ? 0.130 0.914 -22.910 1.00 91.38 173 SER A N 1
ATOM 1344 C CA . SER A 1 173 ? 1.403 1.422 -22.398 1.00 91.38 173 SER A CA 1
ATOM 1345 C C . SER A 1 173 ? 2.508 0.370 -22.495 1.00 91.38 173 SER A C 1
ATOM 1347 O O . SER A 1 173 ? 3.609 0.709 -22.925 1.00 91.38 173 SER A O 1
ATOM 1349 N N . ALA A 1 174 ? 2.208 -0.906 -22.228 1.00 90.44 174 ALA A N 1
ATOM 1350 C CA . ALA A 1 174 ? 3.133 -2.015 -22.456 1.00 90.44 174 ALA A CA 1
ATOM 1351 C C . ALA A 1 174 ? 3.549 -2.101 -23.934 1.00 90.44 174 ALA A C 1
ATOM 1353 O O . ALA A 1 174 ? 4.741 -2.083 -24.239 1.00 90.44 174 ALA A O 1
ATOM 1354 N N . MET A 1 175 ? 2.588 -2.046 -24.866 1.00 91.88 175 MET A N 1
ATOM 1355 C CA . MET A 1 175 ? 2.889 -2.002 -26.304 1.00 91.88 175 MET A CA 1
ATOM 1356 C C . MET A 1 175 ? 3.733 -0.782 -26.698 1.00 91.88 175 MET A C 1
ATOM 1358 O O . MET A 1 175 ? 4.580 -0.875 -27.583 1.00 91.88 175 MET A O 1
ATOM 1362 N N . ALA A 1 176 ? 3.502 0.384 -26.089 1.00 93.19 176 ALA A N 1
ATOM 1363 C CA . ALA A 1 176 ? 4.306 1.575 -26.353 1.00 93.19 176 ALA A CA 1
ATOM 1364 C C . ALA A 1 176 ? 5.750 1.403 -25.859 1.00 93.19 176 ALA A C 1
ATOM 1366 O O . ALA A 1 176 ? 6.684 1.767 -26.574 1.00 93.19 176 ALA A O 1
ATOM 1367 N N . VAL A 1 177 ? 5.938 0.813 -24.676 1.00 92.88 177 VAL A N 1
ATOM 1368 C CA . VAL A 1 177 ? 7.264 0.493 -24.130 1.00 92.88 177 VAL A CA 1
ATOM 1369 C C . VAL A 1 177 ? 7.999 -0.488 -25.038 1.00 92.88 177 VAL A C 1
ATOM 1371 O O . VAL A 1 177 ? 9.170 -0.265 -25.348 1.00 92.88 177 VAL A O 1
ATOM 1374 N N . ASP A 1 178 ? 7.322 -1.529 -25.515 1.00 92.62 178 ASP A N 1
ATOM 1375 C CA . ASP A 1 178 ? 7.938 -2.511 -26.405 1.00 92.62 178 ASP A CA 1
ATOM 1376 C C . ASP A 1 178 ? 8.278 -1.903 -27.770 1.00 92.62 178 ASP A C 1
ATOM 1378 O O . ASP A 1 178 ? 9.404 -2.058 -28.231 1.00 92.62 178 ASP A O 1
ATOM 1382 N N . ARG A 1 179 ? 7.416 -1.047 -28.341 1.00 92.31 179 ARG A N 1
ATOM 1383 C CA . ARG A 1 179 ? 7.766 -0.280 -29.553 1.00 92.31 179 ARG A CA 1
ATOM 1384 C C . ARG A 1 179 ? 9.004 0.590 -29.375 1.00 92.31 179 ARG A C 1
ATOM 1386 O O . ARG A 1 179 ? 9.781 0.742 -30.317 1.00 92.31 179 ARG A O 1
ATOM 1393 N N . VAL A 1 180 ? 9.186 1.201 -28.205 1.00 93.44 180 VAL A N 1
ATOM 1394 C CA . VAL A 1 180 ? 10.382 2.007 -27.922 1.00 93.44 180 VAL A CA 1
ATOM 1395 C C . VAL A 1 180 ? 11.623 1.116 -27.858 1.00 93.44 180 VAL A C 1
ATOM 1397 O O . VAL A 1 180 ? 12.644 1.475 -28.444 1.00 93.44 180 VAL A O 1
ATOM 1400 N N . LYS A 1 181 ? 11.542 -0.057 -27.214 1.00 94.31 181 LYS A N 1
ATOM 1401 C CA . LYS A 1 181 ? 12.640 -1.039 -27.197 1.00 94.31 181 LYS A CA 1
ATOM 1402 C C . LYS A 1 181 ? 12.978 -1.531 -28.603 1.00 94.31 181 LYS A C 1
ATOM 1404 O O . LYS A 1 181 ? 14.151 -1.532 -28.966 1.00 94.31 181 LYS A O 1
ATOM 1409 N N . ASP A 1 182 ? 11.970 -1.865 -29.401 1.00 92.62 182 ASP A N 1
ATOM 1410 C CA . ASP A 1 182 ? 12.137 -2.323 -30.782 1.00 92.62 182 ASP A CA 1
ATOM 1411 C C . ASP A 1 182 ? 12.744 -1.227 -31.659 1.00 92.62 182 ASP A C 1
ATOM 1413 O O . ASP A 1 182 ? 13.657 -1.479 -32.443 1.00 92.62 182 ASP A O 1
ATOM 1417 N N . SER A 1 183 ? 12.308 0.022 -31.476 1.00 89.44 183 SER A N 1
ATOM 1418 C CA . SER A 1 183 ? 12.872 1.176 -32.182 1.00 89.44 183 SER A CA 1
ATOM 1419 C C . SER A 1 183 ? 14.331 1.423 -31.796 1.00 89.44 183 SER A C 1
ATOM 1421 O O . SER A 1 183 ? 15.141 1.770 -32.650 1.00 89.44 183 SER A O 1
ATOM 1423 N N . LEU A 1 184 ? 14.698 1.218 -30.528 1.00 90.12 184 LEU A N 1
ATOM 1424 C CA . LEU A 1 184 ? 16.084 1.307 -30.057 1.00 90.12 184 LEU A CA 1
ATOM 1425 C C . LEU A 1 184 ? 16.950 0.164 -30.597 1.00 90.12 184 LEU A C 1
ATOM 1427 O O . LEU A 1 184 ? 18.087 0.403 -31.009 1.00 90.12 184 LEU A O 1
ATOM 1431 N N . ALA A 1 185 ? 16.423 -1.061 -30.627 1.00 89.06 185 ALA A N 1
ATOM 1432 C CA . ALA A 1 185 ? 17.101 -2.216 -31.207 1.00 89.06 185 ALA A CA 1
ATOM 1433 C C . ALA A 1 185 ? 17.327 -2.019 -32.716 1.00 89.06 185 ALA A C 1
ATOM 1435 O O . ALA A 1 185 ? 18.458 -2.143 -33.189 1.00 89.06 185 ALA A O 1
ATOM 1436 N N . GLY A 1 186 ? 16.288 -1.598 -33.443 1.00 86.25 186 GLY A N 1
ATOM 1437 C CA . GLY A 1 186 ? 16.352 -1.279 -34.868 1.00 86.25 186 GLY A CA 1
ATOM 1438 C C . GLY A 1 186 ? 17.263 -0.088 -35.175 1.00 86.25 186 GLY A C 1
ATOM 1439 O O . GLY A 1 186 ? 18.010 -0.125 -36.150 1.00 86.25 186 GLY A O 1
ATOM 1440 N N . ALA A 1 187 ? 17.292 0.938 -34.318 1.00 85.94 187 ALA A N 1
ATOM 1441 C CA . ALA A 1 187 ? 18.247 2.037 -34.436 1.00 85.94 187 ALA A CA 1
ATOM 1442 C C . ALA A 1 187 ? 19.687 1.546 -34.241 1.00 85.94 187 ALA A C 1
ATOM 1444 O O . ALA A 1 187 ? 20.553 1.880 -35.042 1.00 85.94 187 ALA A O 1
ATOM 1445 N N . ARG A 1 188 ? 19.960 0.717 -33.225 1.00 84.12 188 ARG A N 1
ATOM 1446 C CA . ARG A 1 188 ? 21.299 0.155 -32.977 1.00 84.12 188 ARG A CA 1
ATOM 1447 C C . ARG A 1 188 ? 21.780 -0.714 -34.142 1.00 84.12 188 ARG A C 1
ATOM 1449 O O . ARG A 1 188 ? 22.945 -0.622 -34.527 1.00 84.12 188 ARG A O 1
ATOM 1456 N N . GLU A 1 189 ? 20.891 -1.506 -34.733 1.00 83.25 189 GLU A N 1
ATOM 1457 C CA . GLU A 1 189 ? 21.188 -2.301 -35.927 1.00 83.25 189 GLU A CA 1
ATOM 1458 C C . GLU A 1 189 ? 21.403 -1.415 -37.170 1.00 83.25 189 GLU A C 1
ATOM 1460 O O . GLU A 1 189 ? 22.353 -1.614 -37.934 1.00 83.25 189 GLU A O 1
ATOM 1465 N N . GLY A 1 190 ? 20.571 -0.383 -37.342 1.00 79.50 190 GLY A N 1
ATOM 1466 C CA . GLY A 1 190 ? 20.668 0.600 -38.421 1.00 79.50 190 GLY A CA 1
ATOM 1467 C C . GLY A 1 190 ? 21.927 1.464 -38.347 1.00 79.50 190 GLY A C 1
ATOM 1468 O O . GLY A 1 190 ? 22.527 1.751 -39.379 1.00 79.50 190 GLY A O 1
ATOM 1469 N N . PHE A 1 191 ? 22.395 1.809 -37.144 1.00 79.75 191 PHE A N 1
ATOM 1470 C CA . PHE A 1 191 ? 23.677 2.485 -36.934 1.00 79.75 191 PHE A CA 1
ATOM 1471 C C . PHE A 1 191 ? 24.853 1.605 -37.369 1.00 79.75 191 PHE A C 1
ATOM 1473 O O . PHE A 1 191 ? 25.760 2.096 -38.038 1.00 79.75 191 PHE A O 1
ATOM 1480 N N . GLY A 1 192 ? 24.822 0.302 -37.068 1.00 71.44 192 GLY A N 1
ATOM 1481 C CA . GLY A 1 192 ? 25.847 -0.640 -37.528 1.00 71.44 192 GLY A CA 1
ATOM 1482 C C . GLY A 1 192 ? 25.924 -0.732 -39.057 1.00 71.44 192 GLY A C 1
ATOM 1483 O O . GLY A 1 192 ? 27.011 -0.665 -39.629 1.00 71.44 192 GLY A O 1
ATOM 1484 N N . LYS A 1 193 ? 24.768 -0.803 -39.731 1.00 72.62 193 LYS A N 1
ATOM 1485 C CA . LYS A 1 193 ? 24.685 -0.845 -41.204 1.00 72.62 193 LYS A CA 1
ATOM 1486 C C . LYS A 1 193 ? 25.015 0.507 -41.857 1.00 72.62 193 LYS A C 1
ATOM 1488 O O . LYS A 1 193 ? 25.673 0.547 -42.893 1.00 72.62 193 LYS A O 1
ATOM 1493 N N . GLY A 1 194 ? 24.607 1.619 -41.244 1.00 72.25 194 GLY A N 1
ATOM 1494 C CA . GLY A 1 194 ? 24.829 2.978 -41.748 1.00 72.25 194 GLY A CA 1
ATOM 1495 C C . GLY A 1 194 ? 26.286 3.437 -41.663 1.00 72.25 194 GLY A C 1
ATOM 1496 O O . GLY A 1 194 ? 26.772 4.087 -42.586 1.00 72.25 194 GLY A O 1
ATOM 1497 N N . VAL A 1 195 ? 27.012 3.047 -40.609 1.00 69.19 195 VAL A N 1
ATOM 1498 C CA . VAL A 1 195 ? 28.460 3.303 -40.506 1.00 69.19 195 VAL A CA 1
ATOM 1499 C C . VAL A 1 195 ? 29.227 2.515 -41.575 1.00 69.19 195 VAL A C 1
ATOM 1501 O O . VAL A 1 195 ? 30.131 3.073 -42.190 1.00 69.19 195 VAL A O 1
ATOM 1504 N N . GLY A 1 196 ? 28.829 1.270 -41.865 1.00 66.44 196 GLY A N 1
ATOM 1505 C CA . GLY A 1 196 ? 29.399 0.481 -42.966 1.00 66.44 196 GLY A CA 1
ATOM 1506 C C . GLY A 1 196 ? 29.196 1.143 -44.332 1.00 66.44 196 GLY A C 1
ATOM 1507 O O . GLY A 1 196 ? 30.165 1.429 -45.029 1.00 66.44 196 GLY A O 1
ATOM 1508 N N . ASN A 1 197 ? 27.953 1.503 -44.660 1.00 68.69 197 ASN A N 1
ATOM 1509 C CA . ASN A 1 197 ? 27.624 2.141 -45.939 1.00 68.69 197 ASN A CA 1
ATOM 1510 C C . ASN A 1 197 ? 28.252 3.538 -46.100 1.00 68.69 197 ASN A C 1
ATOM 1512 O O . ASN A 1 197 ? 28.600 3.934 -47.210 1.00 68.69 197 ASN A O 1
ATOM 1516 N N . GLY A 1 198 ? 28.415 4.293 -45.007 1.00 70.38 198 GLY A N 1
ATOM 1517 C CA . GLY A 1 198 ? 29.097 5.589 -45.024 1.00 70.38 198 GLY A CA 1
ATOM 1518 C C . GLY A 1 198 ? 30.595 5.460 -45.309 1.00 70.38 198 GLY A C 1
ATOM 1519 O O . GLY A 1 198 ? 31.140 6.235 -46.092 1.00 70.38 198 GLY A O 1
ATOM 1520 N N . VAL A 1 199 ? 31.253 4.450 -44.732 1.00 70.56 199 VAL A N 1
ATOM 1521 C CA . VAL A 1 199 ? 32.664 4.149 -45.018 1.00 70.56 199 VAL A CA 1
ATOM 1522 C C . VAL A 1 199 ? 32.836 3.655 -46.456 1.00 70.56 199 VAL A C 1
ATOM 1524 O O . VAL A 1 199 ? 33.756 4.109 -47.134 1.00 70.56 199 VAL A O 1
ATOM 1527 N N . ASP A 1 200 ? 31.924 2.819 -46.956 1.00 67.56 200 ASP A N 1
ATOM 1528 C CA . ASP A 1 200 ? 31.952 2.327 -48.340 1.00 67.56 200 ASP A CA 1
ATOM 1529 C C . ASP A 1 200 ? 31.710 3.453 -49.363 1.00 67.56 200 ASP A C 1
ATOM 1531 O O . ASP A 1 200 ? 32.363 3.498 -50.407 1.00 67.56 200 ASP A O 1
ATOM 1535 N N . TRP A 1 201 ? 30.839 4.419 -49.051 1.00 71.06 201 TRP A N 1
ATOM 1536 C CA . TRP A 1 201 ? 30.604 5.592 -49.900 1.00 71.06 201 TRP A CA 1
ATOM 1537 C C . TRP A 1 201 ? 31.816 6.530 -49.945 1.00 71.06 201 TRP A C 1
ATOM 1539 O O . TRP A 1 201 ? 32.227 6.955 -51.025 1.00 71.06 201 TRP A O 1
ATOM 1549 N N . VAL A 1 202 ? 32.447 6.802 -48.797 1.00 67.25 202 VAL A N 1
ATOM 1550 C CA . VAL A 1 202 ? 33.683 7.602 -48.743 1.00 67.25 202 VAL A CA 1
ATOM 1551 C C . VAL A 1 202 ? 34.832 6.870 -49.444 1.00 67.25 202 VAL A C 1
ATOM 1553 O O . VAL A 1 202 ? 35.595 7.505 -50.169 1.00 67.25 202 VAL A O 1
ATOM 1556 N N . GLN A 1 203 ? 34.933 5.545 -49.315 1.00 73.62 203 GLN A N 1
ATOM 1557 C CA . GLN A 1 203 ? 35.921 4.727 -50.026 1.00 73.62 203 GLN A CA 1
ATOM 1558 C C . GLN A 1 203 ? 35.683 4.720 -51.548 1.00 73.62 203 GLN A C 1
ATOM 1560 O O . GLN A 1 203 ? 36.644 4.796 -52.311 1.00 73.62 203 GLN A O 1
ATOM 1565 N N . GLY A 1 204 ? 34.424 4.697 -52.000 1.00 70.69 204 GLY A N 1
ATOM 1566 C CA . GLY A 1 204 ? 34.058 4.778 -53.418 1.00 70.69 204 GLY A CA 1
ATOM 1567 C C . GLY A 1 204 ? 34.321 6.149 -54.053 1.00 70.69 204 GLY A C 1
ATOM 1568 O O . GLY A 1 204 ? 34.696 6.218 -55.220 1.00 70.69 204 GLY A O 1
ATOM 1569 N N . LEU A 1 205 ? 34.178 7.235 -53.284 1.00 67.69 205 LEU A N 1
ATOM 1570 C CA . LEU A 1 205 ? 34.444 8.606 -53.743 1.00 67.69 205 LEU A CA 1
ATOM 1571 C C . LEU A 1 205 ? 35.919 8.995 -53.685 1.00 67.69 205 LEU A C 1
ATOM 1573 O O . LEU A 1 205 ? 36.401 9.722 -54.549 1.00 67.69 205 LEU A O 1
ATOM 1577 N N . THR A 1 206 ? 36.630 8.544 -52.654 1.00 66.44 206 THR A N 1
ATOM 1578 C CA . THR A 1 206 ? 38.020 8.957 -52.415 1.00 66.44 206 THR A CA 1
ATOM 1579 C C . THR A 1 206 ? 39.041 7.949 -52.933 1.00 66.44 206 THR A C 1
ATOM 1581 O O . THR A 1 206 ? 40.225 8.269 -52.986 1.00 66.44 206 THR A O 1
ATOM 1584 N N . GLY A 1 207 ? 38.617 6.730 -53.295 1.00 65.81 207 GLY A N 1
ATOM 1585 C CA . GLY A 1 207 ? 39.500 5.640 -53.730 1.00 65.81 207 GLY A CA 1
ATOM 1586 C C . GLY A 1 207 ? 40.490 5.166 -52.657 1.00 65.81 207 GLY A C 1
ATOM 1587 O O . GLY A 1 207 ? 41.285 4.258 -52.899 1.00 65.81 207 GLY A O 1
ATOM 1588 N N . LEU A 1 208 ? 40.456 5.764 -51.463 1.00 65.69 208 LEU A N 1
ATOM 1589 C CA . LEU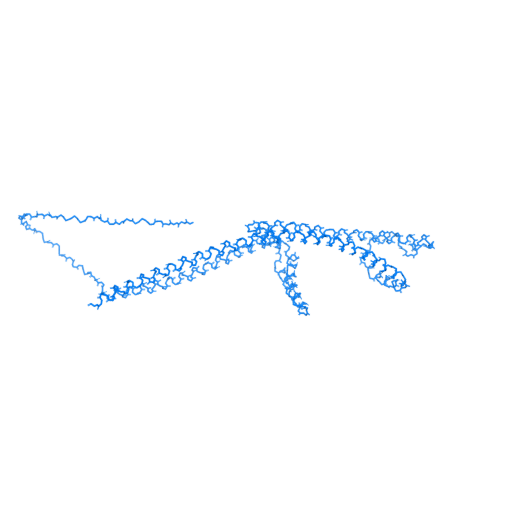 A 1 208 ? 41.330 5.449 -50.347 1.00 65.69 208 LEU A CA 1
ATOM 1590 C C . LEU A 1 208 ? 40.712 4.306 -49.548 1.00 65.69 208 LEU A C 1
ATOM 1592 O O . LEU A 1 208 ? 39.577 4.385 -49.081 1.00 65.69 208 LEU A O 1
ATOM 1596 N N . LYS A 1 209 ? 41.482 3.234 -49.362 1.00 67.50 209 LYS A N 1
ATOM 1597 C CA . LYS A 1 209 ? 41.085 2.058 -48.583 1.00 67.50 209 LYS A CA 1
ATOM 1598 C 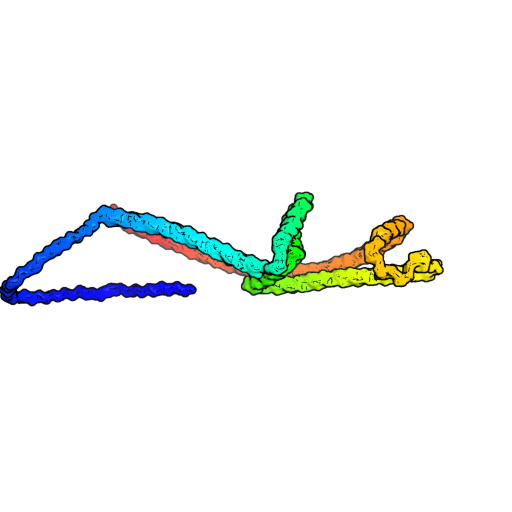C . LYS A 1 209 ? 41.132 2.327 -47.074 1.00 67.50 209 LYS A C 1
ATOM 1600 O O . LYS A 1 209 ? 41.939 1.760 -46.340 1.00 67.50 209 LYS A O 1
ATOM 1605 N N . ILE A 1 210 ? 40.255 3.208 -46.602 1.00 63.53 210 ILE A N 1
ATOM 1606 C CA . ILE A 1 210 ? 40.188 3.651 -45.200 1.00 63.53 210 ILE A CA 1
ATOM 1607 C C . ILE A 1 210 ? 39.868 2.471 -44.264 1.00 63.53 210 ILE A C 1
ATOM 1609 O O . ILE A 1 210 ? 40.386 2.410 -43.151 1.00 63.53 210 ILE A O 1
ATOM 1613 N N . ARG A 1 211 ? 39.094 1.485 -44.738 1.00 62.25 211 ARG A N 1
ATOM 1614 C CA . ARG A 1 211 ? 38.753 0.264 -43.991 1.00 62.25 211 ARG A CA 1
ATOM 1615 C C . ARG A 1 211 ? 39.969 -0.617 -43.663 1.00 62.25 211 ARG A C 1
ATOM 1617 O O . ARG A 1 211 ? 40.031 -1.180 -42.572 1.00 62.25 211 ARG A O 1
ATOM 1624 N N . GLU A 1 212 ? 40.945 -0.692 -44.569 1.00 65.00 212 GLU A N 1
ATOM 1625 C CA . GLU A 1 212 ? 42.206 -1.429 -44.370 1.00 65.00 212 GLU A CA 1
ATOM 1626 C C . GLU A 1 212 ? 43.235 -0.595 -43.594 1.00 65.00 212 GLU A C 1
ATOM 1628 O O . GLU A 1 212 ? 43.924 -1.128 -42.729 1.00 65.00 212 GLU A O 1
ATOM 1633 N N . ALA A 1 213 ? 43.282 0.723 -43.819 1.00 60.88 213 ALA A N 1
ATOM 1634 C CA . ALA A 1 213 ? 44.203 1.621 -43.117 1.00 60.88 213 ALA A CA 1
ATOM 1635 C C . ALA A 1 213 ? 43.880 1.795 -41.618 1.00 60.88 213 ALA A C 1
ATOM 1637 O O . ALA A 1 213 ? 44.791 2.025 -40.825 1.00 60.88 213 ALA A O 1
ATOM 1638 N N . LEU A 1 214 ? 42.607 1.669 -41.214 1.00 60.59 214 LEU A N 1
ATOM 1639 C CA . LEU A 1 214 ? 42.193 1.699 -39.801 1.00 60.59 214 LEU A CA 1
ATOM 1640 C C . LEU A 1 214 ? 42.128 0.313 -39.131 1.00 60.59 214 LEU A C 1
ATOM 1642 O O . LEU A 1 214 ? 41.826 0.235 -37.939 1.00 60.59 214 LEU A O 1
ATOM 1646 N N . GLY A 1 215 ? 42.404 -0.779 -39.855 1.00 54.25 215 GLY A N 1
ATOM 1647 C CA . GLY A 1 215 ? 42.394 -2.137 -39.295 1.00 54.25 215 GLY A CA 1
ATOM 1648 C C . GLY A 1 215 ? 41.011 -2.627 -38.841 1.00 54.25 215 GLY A C 1
ATOM 1649 O O . GLY A 1 215 ? 40.908 -3.396 -37.889 1.00 54.25 215 GLY A O 1
ATOM 1650 N N . TRP A 1 216 ? 39.931 -2.177 -39.486 1.00 61.09 216 TRP A N 1
ATOM 1651 C CA . TRP A 1 216 ? 38.549 -2.535 -39.131 1.00 61.09 216 TRP A CA 1
ATOM 1652 C C . TRP A 1 216 ? 38.028 -3.759 -39.913 1.00 61.09 216 TRP A C 1
ATOM 1654 O O . TRP A 1 216 ? 36.891 -3.758 -40.389 1.00 61.09 216 TRP A O 1
ATOM 1664 N N . SER A 1 217 ? 38.834 -4.817 -40.078 1.00 45.50 217 SER A N 1
ATOM 1665 C CA . SER A 1 217 ? 38.381 -6.067 -40.713 1.00 45.50 217 SER A CA 1
ATOM 1666 C C . SER A 1 217 ? 38.241 -7.216 -39.706 1.00 45.50 217 SER A C 1
ATOM 1668 O O . SER A 1 217 ? 39.209 -7.641 -39.081 1.00 45.50 217 SER A O 1
ATOM 1670 N N . GLU A 1 218 ? 36.998 -7.690 -39.576 1.00 47.41 218 GLU A N 1
ATOM 1671 C CA . GLU A 1 218 ? 36.510 -8.992 -39.073 1.00 47.41 218 GLU A CA 1
ATOM 1672 C C . GLU A 1 218 ? 36.854 -9.486 -37.655 1.00 47.41 218 GLU A C 1
ATOM 1674 O O . GLU A 1 218 ? 36.145 -10.351 -37.152 1.00 47.41 218 GLU A O 1
ATOM 1679 N N . GLY A 1 219 ? 37.819 -8.908 -36.935 1.00 45.69 219 GLY A N 1
ATOM 1680 C CA . GLY A 1 219 ? 38.170 -9.362 -35.574 1.00 45.69 219 GLY A CA 1
ATOM 1681 C C . GLY A 1 219 ? 37.488 -8.637 -34.400 1.00 45.69 219 GLY A C 1
ATOM 1682 O O . GLY A 1 219 ? 37.601 -9.080 -33.260 1.00 45.69 219 GLY A O 1
ATOM 1683 N N . VAL A 1 220 ? 36.797 -7.513 -34.627 1.00 46.22 220 VAL A N 1
ATOM 1684 C CA . VAL A 1 220 ? 36.433 -6.551 -33.551 1.00 46.22 220 VAL A CA 1
ATOM 1685 C C . VAL A 1 220 ? 34.936 -6.561 -33.200 1.00 46.22 220 VAL A C 1
ATOM 1687 O O . VAL A 1 220 ? 34.429 -5.648 -32.559 1.00 46.22 220 VAL A O 1
ATOM 1690 N N . LEU A 1 221 ? 34.203 -7.613 -33.565 1.00 42.09 221 LEU A N 1
ATOM 1691 C CA . LEU A 1 221 ? 32.814 -7.790 -33.113 1.00 42.09 221 LEU A CA 1
ATOM 1692 C C . LEU A 1 221 ? 32.696 -8.506 -31.755 1.00 42.09 221 LEU A C 1
ATOM 1694 O O . LEU A 1 221 ? 31.610 -8.540 -31.190 1.00 42.09 221 LEU A O 1
ATOM 1698 N N . HIS A 1 222 ? 33.806 -8.986 -31.178 1.00 45.41 222 HIS A N 1
ATOM 1699 C CA . HIS A 1 222 ? 33.810 -9.668 -29.873 1.00 45.41 222 HIS A CA 1
ATOM 1700 C C . HIS A 1 222 ? 34.531 -8.935 -28.729 1.00 45.41 222 HIS A C 1
ATOM 1702 O O . HIS A 1 222 ? 34.732 -9.516 -27.668 1.00 45.41 222 HIS A O 1
ATOM 1708 N N . GLN A 1 223 ? 34.876 -7.652 -28.878 1.00 42.91 223 GLN A N 1
ATOM 1709 C CA . GLN A 1 223 ? 35.544 -6.896 -27.802 1.00 42.91 223 GLN A CA 1
ATOM 1710 C C . GLN A 1 223 ? 34.930 -5.514 -27.532 1.00 42.91 223 GLN A C 1
ATOM 1712 O O . GLN A 1 223 ? 35.604 -4.557 -27.143 1.00 42.91 223 GLN A O 1
ATOM 1717 N N . THR A 1 224 ? 33.616 -5.396 -27.716 1.00 42.19 224 THR A N 1
ATOM 1718 C CA . THR A 1 224 ? 32.859 -4.172 -27.433 1.00 42.19 224 THR A CA 1
ATOM 1719 C C . THR A 1 224 ? 32.446 -4.089 -25.967 1.00 42.19 224 THR A C 1
ATOM 1721 O O . THR A 1 224 ? 31.262 -4.141 -25.650 1.00 42.19 224 THR A O 1
ATOM 1724 N N . GLU A 1 225 ? 33.417 -3.920 -25.074 1.00 38.19 225 GLU A N 1
ATOM 1725 C CA . GLU A 1 225 ? 33.118 -3.398 -23.731 1.00 38.19 225 GLU A CA 1
ATOM 1726 C C . GLU A 1 225 ? 34.121 -2.344 -23.236 1.00 38.19 225 GLU A C 1
ATOM 1728 O O . GLU A 1 225 ? 33.792 -1.557 -22.356 1.00 38.19 225 GLU A O 1
ATOM 1733 N N . ILE A 1 226 ? 35.303 -2.204 -23.857 1.00 44.94 226 ILE A N 1
ATOM 1734 C CA . ILE A 1 226 ? 36.360 -1.328 -23.306 1.00 44.94 226 ILE A CA 1
ATOM 1735 C C . ILE A 1 226 ? 36.601 -0.036 -24.123 1.00 44.94 226 ILE A C 1
ATOM 1737 O O . ILE A 1 226 ? 37.156 0.926 -23.597 1.00 44.94 226 ILE A O 1
ATOM 1741 N N . ARG A 1 227 ? 36.120 0.088 -25.371 1.00 44.97 227 ARG A N 1
ATOM 1742 C CA . ARG A 1 227 ? 36.438 1.250 -26.245 1.00 44.97 227 ARG A CA 1
ATOM 1743 C C . ARG A 1 227 ? 35.319 2.272 -26.481 1.00 44.97 227 ARG A C 1
ATOM 1745 O O . ARG A 1 227 ? 35.384 3.065 -27.415 1.00 44.97 227 ARG A O 1
ATOM 1752 N N . THR A 1 228 ? 34.317 2.340 -25.610 1.00 41.09 228 THR A N 1
ATOM 1753 C CA . THR A 1 228 ? 33.269 3.382 -25.672 1.00 41.09 228 THR A CA 1
ATOM 1754 C C . THR A 1 228 ? 33.769 4.781 -25.285 1.00 41.09 228 THR A C 1
ATOM 1756 O O . THR A 1 228 ? 33.147 5.774 -25.657 1.00 41.09 228 THR A O 1
ATOM 1759 N N . LYS A 1 229 ? 34.924 4.900 -24.611 1.00 41.56 229 LYS A N 1
ATOM 1760 C CA . LYS A 1 229 ? 35.497 6.202 -24.216 1.00 41.56 229 LYS A CA 1
ATOM 1761 C C . LYS A 1 229 ? 36.331 6.893 -25.304 1.00 41.56 229 LYS A C 1
ATOM 1763 O O . LYS A 1 229 ? 36.381 8.118 -25.323 1.00 41.56 229 LYS A O 1
ATOM 1768 N N . GLU A 1 230 ? 36.927 6.157 -26.243 1.00 40.50 230 GLU A N 1
ATOM 1769 C CA . GLU A 1 230 ? 37.742 6.762 -27.313 1.00 40.50 230 GLU A CA 1
ATOM 1770 C C . GLU A 1 230 ? 36.891 7.279 -28.480 1.00 40.50 230 GLU A C 1
ATOM 1772 O O . GLU A 1 230 ? 37.129 8.385 -28.972 1.00 40.50 230 GLU A O 1
ATOM 1777 N N . VAL A 1 231 ? 35.839 6.544 -28.861 1.00 41.53 231 VAL A N 1
ATOM 1778 C CA . VAL A 1 231 ? 34.941 6.923 -29.968 1.00 41.53 231 VAL A CA 1
ATOM 1779 C C . VAL A 1 231 ? 34.198 8.230 -29.669 1.00 41.53 231 VAL A C 1
ATOM 1781 O O . VAL A 1 231 ? 34.084 9.079 -30.550 1.00 41.53 231 VAL A O 1
ATOM 1784 N N . GLY A 1 232 ? 33.789 8.463 -28.415 1.00 37.19 232 GLY A N 1
ATOM 1785 C CA . GLY A 1 232 ? 33.168 9.730 -28.007 1.00 37.19 232 GLY A CA 1
ATOM 1786 C C . GLY A 1 232 ? 34.086 10.945 -28.197 1.00 37.19 232 GLY A C 1
ATOM 1787 O O . GLY A 1 232 ? 33.634 12.011 -28.609 1.00 37.19 232 GLY A O 1
ATOM 1788 N N . SER A 1 233 ? 35.395 10.773 -27.982 1.00 44.28 233 SER A N 1
ATOM 1789 C CA . SER A 1 233 ? 36.382 11.846 -28.163 1.00 44.28 233 SER A CA 1
ATOM 1790 C C . SER A 1 233 ? 36.789 12.065 -29.626 1.00 44.28 233 SER A C 1
ATOM 1792 O O . SER A 1 233 ? 37.120 13.186 -30.011 1.00 44.28 233 SER A O 1
ATOM 1794 N N . ALA A 1 234 ? 36.724 11.022 -30.460 1.00 44.59 234 ALA A N 1
ATOM 1795 C CA . ALA A 1 234 ? 36.973 11.118 -31.897 1.00 44.59 234 ALA A CA 1
ATOM 1796 C C . ALA A 1 234 ? 35.793 11.771 -32.638 1.00 44.59 234 ALA A C 1
ATOM 1798 O O . ALA A 1 234 ? 36.002 12.604 -33.517 1.00 44.59 234 ALA A O 1
ATOM 1799 N N . VAL A 1 235 ? 34.557 11.463 -32.227 1.00 38.28 235 VAL A N 1
ATOM 1800 C CA . VAL A 1 235 ? 33.336 12.085 -32.762 1.00 38.28 235 VAL A CA 1
ATOM 1801 C C . VAL A 1 235 ? 33.249 13.561 -32.362 1.00 38.28 235 VAL A C 1
ATOM 1803 O O . VAL A 1 235 ? 32.927 14.391 -33.207 1.00 38.28 235 VAL A O 1
ATOM 1806 N N . GLY A 1 236 ? 33.640 13.919 -31.131 1.00 38.78 236 GLY A N 1
ATOM 1807 C CA . GLY A 1 236 ? 33.747 15.323 -30.710 1.00 38.78 236 GLY A CA 1
ATOM 1808 C C . GLY A 1 236 ? 34.747 16.133 -31.548 1.00 38.78 236 GLY A C 1
ATOM 1809 O O . GLY A 1 236 ? 34.435 17.239 -31.977 1.00 38.78 236 GLY A O 1
ATOM 1810 N N . LYS A 1 237 ? 35.909 15.549 -31.873 1.00 47.56 237 LYS A N 1
ATOM 1811 C CA . LYS A 1 237 ? 36.949 16.201 -32.693 1.00 47.56 237 LYS A CA 1
ATOM 1812 C C . LYS A 1 237 ? 36.602 16.298 -34.181 1.00 47.56 237 LYS A C 1
ATOM 1814 O O . LYS A 1 237 ? 37.114 17.182 -34.860 1.00 47.56 237 LYS A O 1
ATOM 1819 N N . LEU A 1 238 ? 35.758 15.405 -34.699 1.00 47.16 238 LEU A N 1
ATOM 1820 C CA . LEU A 1 238 ? 35.258 15.475 -36.077 1.00 47.16 238 LEU A CA 1
ATOM 1821 C C . LEU A 1 238 ? 34.085 16.459 -36.214 1.00 47.16 238 LEU A C 1
ATOM 1823 O O . LEU A 1 238 ? 33.992 17.147 -37.225 1.00 47.16 238 LEU A O 1
ATOM 1827 N N . LEU A 1 239 ? 33.252 16.597 -35.177 1.00 43.75 239 LEU A N 1
ATOM 1828 C CA . LEU A 1 239 ? 32.176 17.594 -35.117 1.00 43.75 239 LEU A CA 1
ATOM 1829 C C . LEU A 1 239 ? 32.688 19.038 -35.012 1.00 43.75 239 LEU A C 1
ATOM 1831 O O . LEU A 1 239 ? 32.030 19.942 -35.519 1.00 43.75 239 LEU A O 1
ATOM 1835 N N . GLU A 1 240 ? 33.861 19.264 -34.415 1.00 49.28 240 GLU A N 1
ATOM 1836 C CA . GLU A 1 240 ? 34.514 20.584 -34.419 1.00 49.28 240 GLU A CA 1
ATOM 1837 C C . GLU A 1 240 ? 35.145 20.947 -35.772 1.00 49.28 240 GLU A C 1
ATOM 1839 O O . GLU A 1 240 ? 35.306 22.129 -36.071 1.00 49.28 240 GLU A O 1
ATOM 1844 N N . LYS A 1 241 ? 35.515 19.956 -36.596 1.00 49.69 241 LYS A N 1
ATOM 1845 C CA . LYS A 1 241 ? 36.328 20.192 -37.799 1.00 49.69 241 LYS A CA 1
ATOM 1846 C C . LYS A 1 241 ? 35.512 20.509 -39.056 1.00 49.69 241 LYS A C 1
ATOM 1848 O O . LYS A 1 241 ? 36.050 21.148 -39.952 1.00 49.69 241 LYS A O 1
ATOM 1853 N N . ASP A 1 242 ? 34.230 20.140 -39.093 1.00 50.34 242 ASP A N 1
ATOM 1854 C CA . ASP A 1 242 ? 33.327 20.408 -40.221 1.00 50.34 242 ASP A CA 1
ATOM 1855 C C . ASP A 1 242 ? 32.021 21.087 -39.771 1.00 50.34 242 ASP A C 1
ATOM 1857 O O . ASP A 1 242 ? 30.919 20.531 -39.799 1.00 50.34 242 ASP A O 1
ATOM 1861 N N . GLU A 1 243 ? 32.145 22.364 -39.402 1.00 48.97 243 GLU A N 1
ATOM 1862 C CA . GLU A 1 243 ? 31.040 23.249 -39.003 1.00 48.97 243 GLU A CA 1
ATOM 1863 C C . GLU A 1 243 ? 29.918 23.317 -40.065 1.00 48.97 243 GLU A C 1
ATOM 1865 O O . GLU A 1 243 ? 28.739 23.507 -39.754 1.00 48.97 243 GLU A O 1
ATOM 1870 N N . ASN A 1 244 ? 30.268 23.107 -41.338 1.00 60.00 244 ASN A N 1
ATOM 1871 C CA . ASN A 1 244 ? 29.332 23.113 -42.461 1.00 60.00 244 ASN A CA 1
ATOM 1872 C C . ASN A 1 244 ? 28.437 21.866 -42.503 1.00 60.00 244 ASN A C 1
ATOM 1874 O O . ASN A 1 244 ? 27.273 21.971 -42.894 1.00 60.00 244 ASN A O 1
ATOM 1878 N N . LEU A 1 245 ? 28.937 20.713 -42.052 1.00 54.59 245 LEU A N 1
ATOM 1879 C CA . LEU A 1 245 ? 28.197 19.449 -42.042 1.00 54.59 245 LEU A CA 1
ATOM 1880 C C . LEU A 1 245 ? 27.220 19.414 -40.857 1.00 54.59 245 LEU A C 1
ATOM 1882 O O . LEU A 1 245 ? 26.048 19.076 -41.026 1.00 54.59 245 LEU A O 1
ATOM 1886 N N . ALA A 1 246 ? 27.647 19.925 -39.696 1.00 46.66 246 ALA A N 1
ATOM 1887 C CA . ALA A 1 246 ? 26.768 20.156 -38.549 1.00 46.66 246 ALA A CA 1
ATOM 1888 C C . ALA A 1 246 ? 25.643 21.163 -38.873 1.00 46.66 246 ALA A C 1
ATOM 1890 O O . ALA A 1 246 ? 24.480 20.926 -38.538 1.00 46.66 246 ALA A O 1
ATOM 1891 N N . LYS A 1 247 ? 25.949 22.259 -39.590 1.00 56.75 247 LYS A N 1
ATOM 1892 C CA . LYS A 1 247 ? 24.949 23.251 -40.039 1.00 56.75 247 LYS A CA 1
ATOM 1893 C C . LYS A 1 247 ? 24.013 22.731 -41.137 1.00 56.75 247 LYS A C 1
ATOM 1895 O O . LYS A 1 247 ? 22.905 23.257 -41.267 1.00 56.75 247 LYS A O 1
ATOM 1900 N N . ALA A 1 248 ? 24.438 21.766 -41.952 1.00 63.22 248 ALA A N 1
ATOM 1901 C CA . ALA A 1 248 ? 23.585 21.121 -42.953 1.00 63.22 248 ALA A CA 1
ATOM 1902 C C . ALA A 1 248 ? 22.608 20.144 -42.284 1.00 63.22 248 ALA A C 1
ATOM 1904 O O . ALA A 1 248 ? 21.399 20.296 -42.430 1.00 63.22 248 ALA A O 1
ATOM 1905 N N . PHE A 1 249 ? 23.114 19.253 -41.427 1.00 49.50 249 PHE A N 1
ATOM 1906 C CA . PHE A 1 249 ? 22.291 18.293 -40.691 1.00 49.50 249 PHE A CA 1
ATOM 1907 C C . PHE A 1 249 ? 21.300 18.975 -39.735 1.00 49.50 249 PHE A C 1
ATOM 1909 O O . PHE A 1 249 ? 20.123 18.628 -39.698 1.00 49.50 249 PHE A O 1
ATOM 1916 N N . ALA A 1 250 ? 21.728 20.021 -39.016 1.00 47.47 250 ALA A N 1
ATOM 1917 C CA . ALA A 1 250 ? 20.831 20.798 -38.160 1.00 47.47 250 ALA A CA 1
ATOM 1918 C C . ALA A 1 250 ? 19.723 21.511 -38.955 1.00 47.47 250 ALA A C 1
ATOM 1920 O O . ALA A 1 250 ? 18.622 21.701 -38.436 1.00 47.47 250 ALA A O 1
ATOM 1921 N N . ARG A 1 251 ? 19.988 21.905 -40.210 1.00 59.25 251 ARG A N 1
ATOM 1922 C CA . ARG A 1 251 ? 18.967 22.489 -41.090 1.00 59.25 251 ARG A CA 1
ATOM 1923 C C . ARG A 1 251 ? 17.990 21.435 -41.594 1.00 59.25 251 ARG A C 1
ATOM 1925 O O . ARG A 1 251 ? 16.794 21.706 -41.539 1.00 59.25 251 ARG A O 1
ATOM 1932 N N . ASP A 1 252 ? 18.465 20.260 -41.990 1.00 58.06 252 ASP A N 1
ATOM 1933 C CA . ASP A 1 252 ? 17.605 19.175 -42.475 1.00 58.06 252 ASP A CA 1
ATOM 1934 C C . ASP A 1 252 ? 16.711 18.617 -41.363 1.00 58.06 252 ASP A C 1
ATOM 1936 O O . ASP A 1 252 ? 15.493 18.555 -41.533 1.00 58.06 252 ASP A O 1
ATOM 1940 N N . VAL A 1 253 ? 17.261 18.371 -40.168 1.00 50.56 253 VAL A N 1
ATOM 1941 C CA . VAL A 1 253 ? 16.470 17.933 -39.005 1.00 50.56 253 VAL A CA 1
ATOM 1942 C C . VAL A 1 253 ? 15.470 19.010 -38.582 1.00 50.56 253 VAL A C 1
ATOM 1944 O O . VAL A 1 253 ? 14.318 18.699 -38.280 1.00 50.56 253 VAL A O 1
ATOM 1947 N N . LYS A 1 254 ? 15.848 20.297 -38.597 1.00 50.03 254 LYS A N 1
ATOM 1948 C CA . LYS A 1 254 ? 14.914 21.391 -38.283 1.00 50.03 254 LYS A CA 1
ATOM 1949 C C . LYS A 1 254 ? 13.793 21.492 -39.320 1.00 50.03 254 LYS A C 1
ATOM 1951 O O . LYS A 1 254 ? 12.663 21.782 -38.940 1.00 50.03 254 LYS A O 1
ATOM 1956 N N . ARG A 1 255 ? 14.075 21.243 -40.602 1.00 50.78 255 ARG A N 1
ATOM 1957 C CA . ARG A 1 255 ? 13.073 21.280 -41.677 1.00 50.78 255 ARG A CA 1
ATOM 1958 C C . ARG A 1 255 ? 12.091 20.121 -41.555 1.00 50.78 255 ARG A C 1
ATOM 1960 O O . ARG A 1 255 ? 10.890 20.364 -41.519 1.00 50.78 255 ARG A O 1
ATOM 1967 N N . GLU A 1 256 ? 12.599 18.907 -41.365 1.00 49.84 256 GLU A N 1
ATOM 1968 C CA . GLU A 1 256 ? 11.778 17.707 -41.200 1.00 49.84 256 GLU A CA 1
ATOM 1969 C C . GLU A 1 256 ? 10.934 17.766 -39.917 1.00 49.84 256 GLU A C 1
ATOM 1971 O O . GLU A 1 256 ? 9.748 17.442 -39.927 1.00 49.84 256 GLU A O 1
ATOM 1976 N N . THR A 1 257 ? 11.497 18.273 -38.816 1.00 41.03 257 THR A N 1
ATOM 1977 C CA . THR A 1 257 ? 10.756 18.431 -37.554 1.00 41.03 257 THR A CA 1
ATOM 1978 C C . THR A 1 257 ? 9.675 19.508 -37.670 1.00 41.03 257 THR A C 1
ATOM 1980 O O . THR A 1 257 ? 8.576 19.329 -37.152 1.00 41.03 257 THR A O 1
ATOM 1983 N N . VAL A 1 258 ? 9.940 20.616 -38.375 1.00 49.59 258 VAL A N 1
ATOM 1984 C CA . VAL A 1 258 ? 8.940 21.673 -38.615 1.00 49.59 258 VAL A CA 1
ATOM 1985 C C . VAL A 1 258 ? 7.832 21.194 -39.555 1.00 49.59 258 VAL A C 1
ATOM 1987 O O . VAL A 1 258 ? 6.676 21.555 -39.341 1.00 49.59 258 VAL A O 1
ATOM 1990 N N . GLU A 1 259 ? 8.139 20.366 -40.553 1.00 62.28 259 GLU A N 1
ATOM 1991 C CA . GLU A 1 259 ? 7.121 19.764 -41.421 1.00 62.28 259 GLU A CA 1
ATOM 1992 C C . GLU A 1 259 ? 6.270 18.735 -40.671 1.00 62.28 259 GLU A C 1
ATOM 1994 O O . GLU A 1 259 ? 5.044 18.831 -40.706 1.00 62.28 259 GLU A O 1
ATOM 1999 N N . ARG A 1 260 ? 6.882 17.846 -39.878 1.00 44.59 260 ARG A N 1
ATOM 2000 C CA . ARG A 1 260 ? 6.145 16.894 -39.029 1.00 44.59 260 ARG A CA 1
ATOM 2001 C C . ARG A 1 260 ? 5.314 17.590 -37.946 1.00 44.59 260 ARG A C 1
ATOM 2003 O O . ARG A 1 260 ? 4.217 17.136 -37.638 1.00 44.59 260 ARG A O 1
ATOM 2010 N N . LEU A 1 261 ? 5.777 18.724 -37.413 1.00 39.59 261 LEU A N 1
ATOM 2011 C CA . LEU A 1 261 ? 5.005 19.552 -36.480 1.00 39.59 261 LEU A CA 1
ATOM 2012 C C . LEU A 1 261 ? 3.856 20.300 -37.160 1.00 39.59 261 LEU A C 1
ATOM 2014 O O . LEU A 1 261 ? 2.833 20.508 -36.519 1.00 39.59 261 LEU A O 1
ATOM 2018 N N . LYS A 1 262 ? 3.987 20.713 -38.426 1.00 54.38 262 LYS A N 1
ATOM 2019 C CA . LYS A 1 262 ? 2.880 21.335 -39.173 1.00 54.38 262 LYS A CA 1
ATOM 2020 C C . LYS A 1 262 ? 1.797 20.316 -39.514 1.00 54.38 262 LYS A C 1
ATOM 2022 O O . LYS A 1 262 ? 0.637 20.592 -39.233 1.00 54.38 262 LYS A O 1
ATOM 2027 N N . VAL A 1 263 ? 2.186 19.139 -40.010 1.00 57.44 263 VAL A N 1
ATOM 2028 C CA . VAL A 1 263 ? 1.261 18.023 -40.273 1.00 57.44 263 VAL A CA 1
ATOM 2029 C C . VAL A 1 263 ? 0.586 17.580 -38.971 1.00 57.44 263 VAL A C 1
ATOM 2031 O O . VAL A 1 263 ? -0.637 17.539 -38.893 1.00 57.44 263 VAL A O 1
ATOM 2034 N N . GLY A 1 264 ? 1.361 17.401 -37.896 1.00 39.41 264 GLY A N 1
ATOM 2035 C CA . GLY A 1 264 ? 0.820 17.076 -36.576 1.00 39.41 264 GLY A CA 1
ATOM 2036 C C . GLY A 1 264 ? -0.089 18.167 -36.001 1.00 39.41 264 GLY A C 1
ATOM 2037 O O . GLY A 1 264 ? -1.096 17.855 -35.381 1.00 39.41 264 GLY A O 1
ATOM 2038 N N . LYS A 1 265 ? 0.203 19.454 -36.228 1.00 43.47 265 LYS A N 1
ATOM 2039 C CA . LYS A 1 265 ? -0.646 20.565 -35.766 1.00 43.47 265 LYS A CA 1
ATOM 2040 C C . LYS A 1 265 ? -1.951 20.662 -36.556 1.00 43.47 265 LYS A C 1
ATOM 2042 O O . LYS A 1 265 ? -2.959 21.047 -35.974 1.00 43.47 265 LYS A O 1
ATOM 2047 N N . GLU A 1 266 ? -1.953 20.321 -37.842 1.00 55.47 266 GLU A N 1
ATOM 2048 C CA . GLU A 1 266 ? -3.175 20.243 -38.649 1.00 55.47 266 GLU A CA 1
ATOM 2049 C C . GLU A 1 266 ? -4.043 19.043 -38.262 1.00 55.47 266 GLU A C 1
ATOM 2051 O O . GLU A 1 266 ? -5.255 19.203 -38.123 1.00 55.47 266 GLU A O 1
ATOM 2056 N N . ASP A 1 267 ? -3.441 17.886 -37.982 1.00 54.72 267 ASP A N 1
ATOM 2057 C CA . ASP A 1 267 ? -4.172 16.703 -37.518 1.00 54.72 267 ASP A CA 1
ATOM 2058 C C . ASP A 1 267 ? -4.701 16.874 -36.086 1.00 54.72 267 ASP A C 1
ATOM 2060 O O . ASP A 1 267 ? -5.861 16.564 -35.822 1.00 54.72 267 ASP A O 1
ATOM 2064 N N . ILE A 1 268 ? -3.925 17.488 -35.184 1.00 44.28 268 ILE A N 1
ATOM 2065 C CA . ILE A 1 268 ? -4.393 17.870 -33.839 1.00 44.28 268 ILE A CA 1
ATOM 2066 C C . ILE A 1 268 ? -5.521 18.907 -33.929 1.00 44.28 268 ILE A C 1
ATOM 2068 O O . ILE A 1 268 ? -6.456 18.862 -33.135 1.00 44.28 268 ILE A O 1
ATOM 2072 N N . ARG A 1 269 ? -5.493 19.824 -34.906 1.00 45.44 269 ARG A N 1
ATOM 2073 C CA . ARG A 1 269 ? -6.570 20.808 -35.109 1.00 45.44 269 ARG A CA 1
ATOM 2074 C C . ARG A 1 269 ? -7.849 20.161 -35.641 1.00 45.44 269 ARG A C 1
ATOM 2076 O O . ARG A 1 269 ? -8.928 20.565 -35.220 1.00 45.44 269 ARG A O 1
ATOM 2083 N N . LYS A 1 270 ? -7.739 19.150 -36.507 1.00 59.91 270 LYS A N 1
ATOM 2084 C CA . LYS A 1 270 ? -8.884 18.344 -36.964 1.00 59.91 270 LYS A CA 1
ATOM 2085 C C . LYS A 1 270 ? -9.466 17.504 -35.825 1.00 59.91 270 LYS A C 1
ATOM 2087 O O . LYS A 1 270 ? -10.684 17.468 -35.679 1.00 59.91 270 LYS A O 1
ATOM 2092 N N . MET A 1 271 ? -8.625 16.904 -34.977 1.00 44.66 271 MET A N 1
ATOM 2093 C CA . MET A 1 271 ? -9.083 16.178 -33.783 1.00 44.66 271 MET A CA 1
ATOM 2094 C C . MET A 1 271 ? -9.760 17.114 -32.774 1.00 44.66 271 MET A C 1
ATOM 2096 O O . MET A 1 271 ? -10.857 16.814 -32.326 1.00 44.66 271 MET A O 1
ATOM 2100 N N . LEU A 1 272 ? -9.191 18.297 -32.513 1.00 47.75 272 LEU A N 1
ATOM 2101 C CA . LEU A 1 272 ? -9.789 19.297 -31.620 1.00 47.75 272 LEU A CA 1
ATOM 2102 C C . LEU A 1 272 ? -11.122 19.849 -32.139 1.00 47.75 272 LEU A C 1
ATOM 2104 O O . LEU A 1 272 ? -12.023 20.055 -31.341 1.00 47.75 272 LEU A O 1
ATOM 2108 N N . GLN A 1 273 ? -11.282 20.064 -33.450 1.00 55.56 273 GLN A N 1
ATOM 2109 C CA . GLN A 1 273 ? -12.572 20.489 -34.019 1.00 55.56 273 GLN A CA 1
ATOM 2110 C C . GLN A 1 273 ? -13.633 19.386 -33.944 1.00 55.56 273 GLN A C 1
ATOM 2112 O O . GLN A 1 273 ? -14.811 19.677 -33.746 1.00 55.56 273 GLN A O 1
ATOM 2117 N N . THR A 1 274 ? -13.213 18.125 -34.070 1.00 55.62 274 THR A N 1
ATOM 2118 C CA . THR A 1 274 ? -14.110 16.974 -33.921 1.00 55.62 274 THR A CA 1
ATOM 2119 C C . THR A 1 274 ? -14.537 16.828 -32.455 1.00 55.62 274 THR A C 1
ATOM 2121 O O . THR A 1 274 ? -15.730 16.712 -32.180 1.00 55.62 274 THR A O 1
ATOM 2124 N N . ASP A 1 275 ? -13.607 16.975 -31.508 1.00 47.03 275 ASP A N 1
ATOM 2125 C CA . ASP A 1 275 ? -13.892 16.933 -30.069 1.00 47.03 275 ASP A CA 1
ATOM 2126 C C . ASP A 1 275 ? -14.702 18.146 -29.584 1.00 47.03 275 ASP A C 1
ATOM 2128 O O . ASP A 1 275 ? -15.602 17.979 -28.772 1.00 47.03 275 ASP A O 1
ATOM 2132 N N . GLU A 1 276 ? -14.467 19.359 -30.093 1.00 46.66 276 GLU A N 1
ATOM 2133 C CA . GLU A 1 276 ? -15.246 20.551 -29.720 1.00 46.66 276 GLU A CA 1
ATOM 2134 C C . GLU A 1 276 ? -16.699 20.453 -30.218 1.00 46.66 276 GLU A C 1
ATOM 2136 O O . GLU A 1 276 ? -17.619 20.863 -29.512 1.00 46.66 276 GLU A O 1
ATOM 2141 N N . SER A 1 277 ? -16.929 19.823 -31.379 1.00 51.34 277 SER A N 1
ATOM 2142 C CA . SER A 1 277 ? -18.282 19.538 -31.882 1.00 51.34 277 SER A CA 1
ATOM 2143 C C . SER A 1 277 ? -19.002 18.446 -31.081 1.00 51.34 277 SER A C 1
ATOM 2145 O O . SER A 1 277 ? -20.177 18.610 -30.756 1.00 51.34 277 SER A O 1
ATOM 2147 N N . LEU A 1 278 ? -18.286 17.392 -30.667 1.00 52.31 278 LEU A N 1
ATOM 2148 C CA . LEU A 1 278 ? -18.826 16.338 -29.803 1.00 52.31 278 LEU A CA 1
ATOM 2149 C C . LEU A 1 278 ? -19.101 16.857 -28.390 1.00 52.31 278 LEU A C 1
ATOM 2151 O O . LEU A 1 278 ? -20.119 16.517 -27.798 1.00 52.31 278 LEU A O 1
ATOM 2155 N N . VAL A 1 279 ? -18.233 17.718 -27.852 1.00 44.34 279 VAL A N 1
ATOM 2156 C CA . VAL A 1 279 ? -18.421 18.360 -26.546 1.00 44.34 279 VAL A CA 1
ATOM 2157 C C . VAL A 1 279 ? -19.557 19.382 -26.600 1.00 44.34 279 VAL A C 1
ATOM 2159 O O . VAL A 1 279 ? -20.325 19.446 -25.647 1.00 44.34 279 VAL A O 1
ATOM 2162 N N . ALA A 1 280 ? -19.741 20.133 -27.690 1.00 49.47 280 ALA A N 1
ATOM 2163 C CA . ALA A 1 280 ? -20.883 21.039 -27.845 1.00 49.47 280 ALA A CA 1
ATOM 2164 C C . ALA A 1 280 ? -22.224 20.283 -27.921 1.00 49.47 280 ALA A C 1
ATOM 2166 O O . ALA A 1 280 ? -23.189 20.691 -27.274 1.00 49.47 280 ALA A O 1
ATOM 2167 N N . GLU A 1 281 ? -22.270 19.152 -28.630 1.00 54.31 281 GLU A N 1
ATOM 2168 C CA . GLU A 1 281 ? -23.446 18.274 -28.692 1.00 54.31 281 GLU A CA 1
ATOM 2169 C C . GLU A 1 281 ? -23.744 17.625 -27.326 1.00 54.31 281 GLU A C 1
ATOM 2171 O O . GLU A 1 281 ? -24.894 17.600 -26.877 1.00 54.31 281 GLU A O 1
ATOM 2176 N N . LEU A 1 282 ? -22.705 17.193 -26.599 1.00 46.44 282 LEU A N 1
ATOM 2177 C CA . LEU A 1 282 ? -22.844 16.629 -25.253 1.00 46.44 282 LEU A CA 1
ATOM 2178 C C . LEU A 1 282 ? -23.244 17.693 -24.215 1.00 46.44 282 LEU A C 1
ATOM 2180 O O . LEU A 1 282 ? -24.040 17.408 -23.325 1.00 46.44 282 LEU A O 1
ATOM 2184 N N . VAL A 1 283 ? -22.731 18.923 -24.322 1.00 44.78 283 VAL A N 1
ATOM 2185 C CA . VAL A 1 283 ? -23.054 20.041 -23.417 1.00 44.78 283 VAL A CA 1
ATOM 2186 C C . VAL A 1 283 ? -24.459 20.586 -23.682 1.00 44.78 283 VAL A C 1
ATOM 2188 O O . VAL A 1 283 ? -25.159 20.902 -22.722 1.00 44.78 283 VAL A O 1
ATOM 2191 N N . GLU A 1 284 ? -24.930 20.638 -24.933 1.00 54.62 284 GLU A N 1
ATOM 2192 C CA . GLU A 1 284 ? -26.338 20.953 -25.214 1.00 54.62 284 GLU A CA 1
ATOM 2193 C C . GLU A 1 284 ? -27.288 19.848 -24.734 1.00 54.62 284 GLU A C 1
ATOM 2195 O O . GLU A 1 284 ? -28.352 20.158 -24.189 1.00 54.62 284 GLU A O 1
ATOM 2200 N N . GLY A 1 285 ? -26.913 18.575 -24.899 1.00 51.06 285 GLY A N 1
ATOM 2201 C CA . GLY A 1 285 ? -27.693 17.433 -24.416 1.00 51.06 285 GLY A CA 1
ATOM 2202 C C . GLY A 1 285 ? -27.802 17.409 -22.889 1.00 51.06 285 GLY A C 1
ATOM 2203 O O . GLY A 1 285 ? -28.903 17.373 -22.337 1.00 51.06 285 GLY A O 1
ATOM 2204 N N . VAL A 1 286 ? -26.668 17.533 -22.192 1.00 45.62 286 VAL A N 1
ATOM 2205 C CA . VAL A 1 286 ? -26.611 17.546 -20.721 1.00 45.62 286 VAL A CA 1
ATOM 2206 C C . VAL A 1 286 ? -27.203 18.837 -20.148 1.00 45.62 286 VAL A C 1
ATOM 2208 O O . VAL A 1 286 ? -27.851 18.802 -19.103 1.00 45.62 286 VAL A O 1
ATOM 2211 N N . GLY A 1 287 ? -27.044 19.979 -20.823 1.00 43.53 287 GLY A N 1
ATOM 2212 C CA . GLY A 1 287 ? -27.618 21.263 -20.412 1.00 43.53 287 GLY A CA 1
ATOM 2213 C C . GLY A 1 287 ? -29.148 21.273 -20.439 1.00 43.53 287 GLY A C 1
ATOM 2214 O O . GLY A 1 287 ? -29.777 21.780 -19.512 1.00 43.53 287 GLY A O 1
ATOM 2215 N N . LYS A 1 288 ? -29.770 20.659 -21.452 1.00 52.34 288 LYS A N 1
ATOM 2216 C CA . LYS A 1 288 ? -31.236 20.541 -21.534 1.00 52.34 288 LYS A CA 1
ATOM 2217 C C . LYS A 1 288 ? -31.782 19.579 -20.473 1.00 52.34 288 LYS A C 1
ATOM 2219 O O . LYS A 1 288 ? -32.744 19.920 -19.786 1.00 52.34 288 LYS A O 1
ATOM 2224 N N . GLU A 1 289 ? -31.111 18.449 -20.250 1.00 51.91 289 GLU A N 1
ATOM 2225 C CA . GLU A 1 289 ? -31.531 17.460 -19.250 1.00 51.91 289 GLU A CA 1
ATOM 2226 C C . GLU A 1 289 ? -31.342 17.959 -17.802 1.00 51.91 289 GLU A C 1
ATOM 2228 O O . GLU A 1 289 ? -32.189 17.734 -16.935 1.00 51.91 289 GLU A O 1
ATOM 2233 N N . THR A 1 290 ? -30.263 18.696 -17.519 1.00 47.88 290 THR A N 1
ATOM 2234 C CA . THR A 1 290 ? -30.029 19.280 -16.185 1.00 47.88 290 THR A CA 1
ATOM 2235 C C . THR A 1 290 ? -30.963 20.448 -15.885 1.00 47.88 290 THR A C 1
ATOM 2237 O O . THR A 1 290 ? -31.433 20.561 -14.755 1.00 47.88 290 THR A O 1
ATOM 2240 N N . VAL A 1 291 ? -31.312 21.281 -16.872 1.00 48.88 291 VAL A N 1
ATOM 2241 C CA . VAL A 1 291 ? -32.282 22.374 -16.683 1.00 48.88 291 VAL A CA 1
ATOM 2242 C C . VAL A 1 291 ? -33.700 21.841 -16.454 1.00 48.88 291 VAL A C 1
ATOM 2244 O O . VAL A 1 291 ? -34.417 22.393 -15.615 1.00 48.88 291 VAL A O 1
ATOM 2247 N N . GLU A 1 292 ? -34.101 20.749 -17.113 1.00 60.09 292 GLU A N 1
ATOM 2248 C CA . GLU A 1 292 ? -35.373 20.081 -16.804 1.00 60.09 292 GLU A CA 1
ATOM 2249 C C . GLU A 1 292 ? -35.367 19.452 -15.408 1.00 60.09 292 GLU A C 1
ATOM 2251 O O . GLU A 1 292 ? -36.290 19.697 -14.632 1.00 60.09 292 GLU A O 1
ATOM 2256 N N . ARG A 1 293 ? -34.300 18.740 -15.020 1.00 49.53 293 ARG A N 1
ATOM 2257 C CA . ARG A 1 293 ? -34.195 18.154 -13.671 1.00 49.53 293 ARG A CA 1
ATOM 2258 C C . ARG A 1 293 ? -34.176 19.212 -12.565 1.00 49.53 293 ARG A C 1
ATOM 2260 O O . ARG A 1 293 ? -34.769 18.998 -11.510 1.00 49.53 293 ARG A O 1
ATOM 2267 N N . VAL A 1 294 ? -33.554 20.371 -12.798 1.00 46.56 294 VAL A N 1
ATOM 2268 C CA . VAL A 1 294 ? -33.551 21.489 -11.839 1.00 46.56 294 VAL A CA 1
ATOM 2269 C C . VAL A 1 294 ? -34.915 22.179 -11.771 1.00 46.56 294 VAL A C 1
ATOM 2271 O O . VAL A 1 294 ? -35.323 22.581 -10.683 1.00 46.56 294 VAL A O 1
ATOM 2274 N N . LYS A 1 295 ? -35.659 22.292 -12.881 1.00 53.94 295 LYS A N 1
ATOM 2275 C CA . LYS A 1 295 ? -37.044 22.793 -12.847 1.00 53.94 295 LYS A CA 1
ATOM 2276 C C . LYS A 1 295 ? -37.966 21.858 -12.068 1.00 53.94 295 LYS A C 1
ATOM 2278 O O . LYS A 1 295 ? -38.663 22.331 -11.175 1.00 53.94 295 LYS A O 1
ATOM 2283 N N . VAL A 1 296 ? -37.903 20.555 -12.340 1.00 60.06 296 VAL A N 1
ATOM 2284 C CA . VAL A 1 296 ? -38.701 19.543 -11.630 1.00 60.06 296 VAL A CA 1
ATOM 2285 C C . VAL A 1 296 ? -38.350 19.527 -10.139 1.00 60.06 296 VAL A C 1
ATOM 2287 O O . VAL A 1 296 ? -39.240 19.617 -9.297 1.00 60.06 296 VAL A O 1
ATOM 2290 N N . GLY A 1 297 ? -37.057 19.540 -9.797 1.00 42.75 297 GLY A N 1
ATOM 2291 C CA . GLY A 1 297 ? -36.616 19.598 -8.401 1.00 42.75 297 GLY A CA 1
ATOM 2292 C C . GLY A 1 297 ? -37.032 20.889 -7.688 1.00 42.75 297 GLY A C 1
ATOM 2293 O O . GLY A 1 297 ? -37.394 20.862 -6.515 1.00 42.75 297 GLY A O 1
ATOM 2294 N N . LYS A 1 298 ? -37.046 22.033 -8.384 1.00 44.38 298 LYS A N 1
ATOM 2295 C CA . LYS A 1 298 ? -37.499 23.303 -7.801 1.00 44.38 298 LYS A CA 1
ATOM 2296 C C . LYS A 1 298 ? -39.007 23.304 -7.532 1.00 44.38 298 LYS A C 1
ATOM 2298 O O . LYS A 1 298 ? -39.424 23.837 -6.509 1.00 44.38 298 LYS A O 1
ATOM 2303 N N . GLU A 1 299 ? -39.812 22.691 -8.396 1.00 61.84 299 GLU A N 1
ATOM 2304 C CA . GLU A 1 299 ? -41.256 22.541 -8.175 1.00 61.84 299 GLU A CA 1
ATOM 2305 C C . GLU A 1 299 ? -41.575 21.578 -7.021 1.00 61.84 299 GLU A C 1
ATOM 2307 O O . GLU A 1 299 ? -42.490 21.844 -6.242 1.00 61.84 299 GLU A O 1
ATOM 2312 N N . GLU A 1 300 ? -40.799 20.506 -6.846 1.00 62.75 300 GLU A N 1
ATOM 2313 C CA . GLU A 1 300 ? -40.941 19.599 -5.698 1.00 62.75 300 GLU A CA 1
ATOM 2314 C C . GLU A 1 300 ? -40.558 20.265 -4.373 1.00 62.75 300 GLU A C 1
ATOM 2316 O O . GLU A 1 300 ? -41.278 20.126 -3.384 1.00 62.75 300 GLU A O 1
ATOM 2321 N N . VAL A 1 301 ? -39.476 21.049 -4.348 1.00 50.53 301 VAL A N 1
ATOM 2322 C CA . VAL A 1 301 ? -39.056 21.782 -3.141 1.00 50.53 301 VAL A CA 1
ATOM 2323 C C . VAL A 1 301 ? -40.078 22.857 -2.755 1.00 50.53 301 VAL A C 1
ATOM 2325 O O . VAL A 1 301 ? -40.326 23.062 -1.568 1.00 50.53 301 VAL A O 1
ATOM 2328 N N . VAL A 1 302 ? -40.715 23.515 -3.729 1.00 64.38 302 VAL A N 1
ATOM 2329 C CA . VAL A 1 302 ? -41.795 24.480 -3.455 1.00 64.38 302 VAL A CA 1
ATOM 2330 C C . VAL A 1 302 ? -43.025 23.779 -2.872 1.00 64.38 302 VAL A C 1
ATOM 2332 O O . VAL A 1 302 ? -43.563 24.258 -1.876 1.00 64.38 302 VAL A O 1
ATOM 2335 N N . LYS A 1 303 ? -43.413 22.612 -3.403 1.00 68.06 303 LYS A N 1
ATOM 2336 C CA . LYS A 1 303 ? -44.518 21.813 -2.844 1.00 68.06 303 LYS A CA 1
ATOM 2337 C C . LYS A 1 303 ? -44.230 21.350 -1.416 1.00 68.06 303 LYS A C 1
ATOM 2339 O O . LYS A 1 303 ? -45.103 21.463 -0.562 1.00 68.06 303 LYS A O 1
ATOM 2344 N N . LEU A 1 304 ? -43.003 20.897 -1.143 1.00 58.91 304 LEU A N 1
ATOM 2345 C CA . LEU A 1 304 ? -42.580 20.489 0.202 1.00 58.91 304 LEU A CA 1
ATOM 2346 C C . LEU A 1 304 ? -42.632 21.659 1.197 1.00 58.91 304 LEU A C 1
ATOM 2348 O O . LEU A 1 304 ? -43.133 21.501 2.311 1.00 58.91 304 LEU A O 1
ATOM 2352 N N . ALA A 1 305 ? -42.196 22.849 0.778 1.00 56.22 305 ALA A N 1
ATOM 2353 C CA . ALA A 1 305 ? -42.237 24.049 1.611 1.00 56.22 305 ALA A CA 1
ATOM 2354 C C . ALA A 1 305 ? -43.669 24.540 1.904 1.00 56.22 305 ALA A C 1
ATOM 2356 O O . ALA A 1 305 ? -43.919 25.112 2.968 1.00 56.22 305 ALA A O 1
ATOM 2357 N N . GLU A 1 306 ? -44.616 24.330 0.986 1.00 69.81 306 GLU A N 1
ATOM 2358 C CA . GLU A 1 306 ? -46.033 24.632 1.217 1.00 69.81 306 GLU A CA 1
ATOM 2359 C C . GLU A 1 306 ? -46.669 23.644 2.203 1.00 69.81 306 GLU A C 1
ATOM 2361 O O . GLU A 1 306 ? -47.335 24.079 3.145 1.00 69.81 306 GLU A O 1
ATOM 2366 N N . THR A 1 307 ? -46.379 22.343 2.084 1.00 69.06 307 THR A N 1
ATOM 2367 C CA . THR A 1 307 ? -46.844 21.342 3.061 1.00 69.06 307 THR A CA 1
ATOM 2368 C C . THR A 1 307 ? -46.282 21.571 4.462 1.00 69.06 307 THR A C 1
ATOM 2370 O O . THR A 1 307 ? -47.016 21.438 5.442 1.00 69.06 307 THR A O 1
ATOM 2373 N N . ASP A 1 308 ? -45.018 21.985 4.583 1.00 64.19 308 ASP A N 1
ATOM 2374 C CA . ASP A 1 308 ? -44.422 22.291 5.887 1.00 64.19 308 ASP A CA 1
ATOM 2375 C C . ASP A 1 308 ? -45.069 23.521 6.536 1.00 64.19 308 ASP A C 1
ATOM 2377 O O . ASP A 1 308 ? -45.311 23.532 7.745 1.00 64.19 308 ASP A O 1
ATOM 2381 N N . LYS A 1 309 ? -45.434 24.545 5.751 1.00 68.06 309 LYS A N 1
ATOM 2382 C CA . LYS A 1 309 ? -46.181 25.703 6.270 1.00 68.06 309 LYS A CA 1
ATOM 2383 C C . LYS A 1 309 ? -47.572 25.323 6.773 1.00 68.06 309 LYS A C 1
ATOM 2385 O O . LYS A 1 309 ? -47.989 25.836 7.812 1.00 68.06 309 LYS A O 1
ATOM 2390 N N . GLU A 1 310 ? -48.276 24.426 6.085 1.00 71.44 310 GLU A N 1
ATOM 2391 C CA . GLU A 1 310 ? -49.579 23.939 6.550 1.00 71.44 310 GLU A CA 1
ATOM 2392 C C . GLU A 1 310 ? -49.471 23.123 7.844 1.00 71.44 310 GLU A C 1
ATOM 2394 O O . GLU A 1 310 ? -50.300 23.281 8.743 1.00 71.44 310 GLU A O 1
ATOM 2399 N N . LEU A 1 311 ? -48.439 22.283 7.975 1.00 66.44 311 LEU A N 1
ATOM 2400 C CA . LEU A 1 311 ? -48.197 21.494 9.187 1.00 66.44 311 LEU A CA 1
ATOM 2401 C C . LEU A 1 311 ? -47.835 22.382 10.383 1.00 66.44 311 LEU A C 1
ATOM 2403 O O . LEU A 1 311 ? -48.352 22.180 11.482 1.00 66.44 311 LEU A O 1
ATOM 2407 N N . VAL A 1 312 ? -47.004 23.405 10.171 1.00 63.91 312 VAL A N 1
ATOM 2408 C CA . VAL A 1 312 ? -46.663 24.381 11.217 1.00 63.91 312 VAL A CA 1
ATOM 2409 C C . VAL A 1 312 ? -47.891 25.197 11.633 1.00 63.91 312 VAL A C 1
ATOM 2411 O O . VAL A 1 312 ? -48.077 25.446 12.824 1.00 63.91 312 VAL A O 1
ATOM 2414 N N . GLY A 1 313 ? -48.763 25.561 10.687 1.00 71.62 313 GLY A N 1
ATOM 2415 C CA . GLY A 1 313 ? -50.029 26.238 10.980 1.00 71.62 313 GLY A CA 1
ATOM 2416 C C . GLY A 1 313 ? -50.963 25.397 11.855 1.00 71.62 313 GLY A C 1
ATOM 2417 O O . GLY A 1 313 ? -51.433 25.878 12.885 1.00 71.62 313 GLY A O 1
ATOM 2418 N N . LYS A 1 314 ? -51.163 24.122 11.499 1.00 70.12 314 LYS A N 1
ATOM 2419 C CA . LYS A 1 314 ? -52.014 23.189 12.262 1.00 70.12 314 LYS A CA 1
ATOM 2420 C C . LYS A 1 314 ? -51.485 22.942 13.674 1.00 70.12 314 LYS A C 1
ATOM 2422 O O . LYS A 1 314 ? -52.246 23.033 14.633 1.00 70.12 314 LYS A O 1
ATOM 2427 N N . ASN A 1 315 ? -50.176 22.736 13.816 1.00 67.44 315 ASN A N 1
ATOM 2428 C CA . ASN A 1 315 ? -49.554 22.542 15.127 1.00 67.44 315 ASN A CA 1
ATOM 2429 C C . ASN A 1 315 ? -49.670 23.793 16.012 1.00 67.44 315 ASN A C 1
ATOM 2431 O O . ASN A 1 315 ? -49.837 23.677 17.224 1.00 67.44 315 ASN A O 1
ATOM 2435 N N . ALA A 1 316 ? -49.605 24.995 15.431 1.00 66.44 316 ALA A N 1
ATOM 2436 C CA . ALA A 1 316 ? -49.768 26.239 16.180 1.00 66.44 316 ALA A CA 1
ATOM 2437 C C . ALA A 1 316 ? -51.215 26.463 16.659 1.00 66.44 316 ALA A C 1
ATOM 2439 O O . ALA A 1 316 ? -51.419 27.039 17.730 1.00 66.44 316 ALA A O 1
ATOM 2440 N N . GLU A 1 317 ? -52.217 26.017 15.897 1.00 73.81 317 GLU A N 1
ATOM 2441 C CA . GLU A 1 317 ? -53.617 26.042 16.338 1.00 73.81 317 GLU A CA 1
ATOM 2442 C C . GLU A 1 317 ? -53.886 25.011 17.437 1.00 73.81 317 GLU A C 1
ATOM 2444 O O . GLU A 1 317 ? -54.481 25.356 18.459 1.00 73.81 317 GLU A O 1
ATOM 2449 N N . GLU A 1 318 ? -53.350 23.798 17.306 1.00 71.50 318 GLU A N 1
ATOM 2450 C CA . GLU A 1 318 ? -53.454 22.757 18.335 1.00 71.50 318 GLU A CA 1
ATOM 2451 C C . GLU A 1 318 ? -52.784 23.191 19.654 1.00 71.50 318 GLU A C 1
ATOM 2453 O O . GLU A 1 318 ? -53.313 22.974 20.747 1.00 71.50 318 GLU A O 1
ATOM 2458 N N . PHE A 1 319 ? -51.663 23.915 19.576 1.00 67.94 319 PHE A N 1
ATOM 2459 C CA . PHE A 1 319 ? -51.001 24.477 20.757 1.00 67.94 319 PHE A CA 1
ATOM 2460 C C . PHE A 1 319 ? -51.819 25.590 21.435 1.00 67.94 319 PHE A C 1
ATOM 2462 O O . PHE A 1 319 ? -51.798 25.745 22.659 1.00 67.94 319 PHE A O 1
ATOM 2469 N N . LYS A 1 320 ? -52.576 26.379 20.663 1.00 74.44 320 LYS A N 1
ATOM 2470 C CA . LYS A 1 320 ? -53.484 27.399 21.215 1.00 74.44 320 LYS A CA 1
ATOM 2471 C C . LYS A 1 320 ? -54.713 26.771 21.868 1.00 74.44 320 LYS A C 1
ATOM 2473 O O . LYS A 1 320 ? -55.177 27.268 22.892 1.00 74.44 320 LYS A O 1
ATOM 2478 N N . GLU A 1 321 ? -55.231 25.686 21.304 1.00 75.38 321 GLU A N 1
ATOM 2479 C CA . GLU A 1 321 ? -56.355 24.941 21.879 1.00 75.38 321 GLU A CA 1
ATOM 2480 C C . GLU A 1 321 ? -55.970 24.279 23.210 1.00 75.38 321 GLU A C 1
ATOM 2482 O O . GLU A 1 321 ? -56.697 24.411 24.197 1.00 75.38 321 GLU A O 1
ATOM 2487 N N . THR A 1 322 ? -54.797 23.643 23.278 1.00 71.56 322 THR A N 1
ATOM 2488 C CA . THR A 1 322 ? -54.314 22.975 24.501 1.00 71.56 322 THR A CA 1
ATOM 2489 C C . THR A 1 322 ? -54.017 23.966 25.624 1.00 71.56 322 THR A C 1
ATOM 2491 O O . THR A 1 322 ? -54.482 23.774 26.747 1.00 71.56 322 THR A O 1
ATOM 2494 N N . THR A 1 323 ? -53.354 25.085 25.324 1.00 72.00 323 THR A N 1
ATOM 2495 C CA . THR A 1 323 ? -53.086 26.143 26.317 1.00 72.00 323 THR A CA 1
ATOM 2496 C C . THR A 1 323 ? -54.363 26.820 26.816 1.00 72.00 323 THR A C 1
ATOM 2498 O O . THR A 1 323 ? -54.485 27.127 28.003 1.00 72.00 323 THR A O 1
ATOM 2501 N N . LYS A 1 324 ? -55.370 27.001 25.953 1.00 77.06 324 LYS A N 1
ATOM 2502 C CA . LYS A 1 324 ? -56.683 27.525 26.358 1.00 77.06 324 LYS A CA 1
ATOM 2503 C C . LYS A 1 324 ? -57.466 26.524 27.215 1.00 77.06 324 LYS A C 1
ATOM 2505 O O . LYS A 1 324 ? -58.158 26.934 28.148 1.00 77.06 324 LYS A O 1
ATOM 2510 N N . ALA A 1 325 ? -57.348 25.225 26.934 1.00 75.25 325 ALA A N 1
ATOM 2511 C CA . ALA A 1 325 ? -57.950 24.165 27.740 1.00 75.25 325 ALA A CA 1
ATOM 2512 C C . ALA A 1 325 ? -57.290 24.033 29.125 1.00 75.25 325 ALA A C 1
ATOM 2514 O O . ALA A 1 325 ? -57.993 23.829 30.115 1.00 75.25 325 ALA A O 1
ATOM 2515 N N . GLU A 1 326 ? -55.969 24.198 29.217 1.00 69.56 326 GLU A N 1
ATOM 2516 C CA . GLU A 1 326 ? -55.245 24.224 30.494 1.00 69.56 326 GLU A CA 1
ATOM 2517 C C . GLU A 1 326 ? -55.565 25.474 31.317 1.00 69.56 326 GLU A C 1
ATOM 2519 O O . GLU A 1 326 ? -55.854 25.360 32.508 1.00 69.56 326 GLU A O 1
ATOM 2524 N N . ALA A 1 327 ? -55.633 26.653 30.691 1.00 70.25 327 ALA A N 1
ATOM 2525 C CA . ALA A 1 327 ? -56.028 27.885 31.375 1.00 70.25 327 ALA A CA 1
ATOM 2526 C C . ALA A 1 327 ? -57.455 27.803 31.952 1.00 70.25 327 ALA A C 1
ATOM 2528 O O . ALA A 1 327 ? -57.717 28.324 33.032 1.00 70.25 327 ALA A O 1
ATOM 2529 N N . LYS A 1 328 ? -58.371 27.097 31.273 1.00 73.75 328 LYS A N 1
ATOM 2530 C CA . LYS A 1 328 ? -59.746 26.876 31.749 1.00 73.75 328 LYS A CA 1
ATOM 2531 C C . LYS A 1 328 ? -59.849 25.850 32.887 1.00 73.75 328 LYS A C 1
ATOM 2533 O O . LYS A 1 328 ? -60.868 25.818 33.560 1.00 73.75 328 LYS A O 1
ATOM 2538 N N . LYS A 1 329 ? -58.833 25.006 33.102 1.00 69.19 329 LYS A N 1
ATOM 2539 C CA . LYS A 1 329 ? -58.768 24.083 34.253 1.00 69.19 329 LYS A CA 1
ATOM 2540 C C . LYS A 1 329 ? -58.208 24.736 35.520 1.00 69.19 329 LYS A C 1
ATOM 2542 O O . LYS A 1 329 ? -58.340 24.156 36.592 1.00 69.19 329 LYS A O 1
ATOM 2547 N N . LEU A 1 330 ? -57.549 25.888 35.387 1.00 62.81 330 LEU A N 1
ATOM 2548 C CA . LEU A 1 330 ? -56.908 26.620 36.485 1.00 62.81 330 LEU A CA 1
ATOM 2549 C C . LEU A 1 330 ? -57.789 27.729 37.089 1.00 62.81 330 LEU A C 1
ATOM 2551 O O . LEU A 1 330 ? -57.377 28.351 38.066 1.00 62.81 330 LEU A O 1
ATOM 2555 N N . VAL A 1 331 ? -58.978 27.964 36.526 1.00 57.59 331 VAL A N 1
ATOM 2556 C CA . VAL A 1 331 ? -60.026 28.863 37.044 1.00 57.59 331 VAL A CA 1
ATOM 2557 C C . VAL A 1 331 ? -61.202 28.019 37.507 1.00 57.59 331 VAL A C 1
ATOM 2559 O O . VAL A 1 331 ? -61.714 28.295 38.612 1.00 57.59 331 VAL A O 1
#

pLDDT: mean 71.83, std 19.8, range [37.12, 97.0]